Protein AF-A0A6T1BBJ5-F1 (afdb_monomer)

pLDDT: mean 77.27, std 15.84, range [35.53, 93.25]

Secondary structure (DSSP, 8-state):
-HHHHHHHHHHHHHHHHHHHHHHHHHHIIIIIHHHHHTT--TT--STTTS-S-GGGSTTHHHHHHHHHHHHHHIIIIIHHHHHH-SSS--GGGG-S--HHHHHHHHHHHHHHHHHHHHHHHHHHHHTT-TTTT-TT--HHHHHHHHHTTPPTTHHHHHHHSTTSTTHHHHHTTSTT-HHHHHHHHHHHHHHHHHHHHHHHHHHHHHHHHHHHHHHHHHHHHHHHHHHHHHHHT--HHHHHHHHHHHHHHHHHHHHHHHHHHHHHHHHHHHHHHHHHHHHHHHHHHHHHHHHHHHHHHHHHHHHH--S---THHHHHHHHHHT--

InterPro domains:
  IPR013218 Kinetochore-associated protein Dsn1/Mis13 [PF08202] (174-283)

Mean predicted aligned error: 14.79 Å

Nearest PDB structures (foldseek):
  5xg2-assembly1_A  TM=4.141E-01  e=2.404E+00  Pyrococcus yayanosii CH1
  5sxc-assembly1_B  TM=3.158E-01  e=5.518E+00  Homo sapiens
  7rit-assembly1_B  TM=2.631E-01  e=6.122E+00  Acinetobacter baumannii

Structure (mmCIF, N/CA/C/O backbone):
data_AF-A0A6T1BBJ5-F1
#
_entry.id   AF-A0A6T1BBJ5-F1
#
loop_
_atom_site.group_PDB
_atom_site.id
_atom_site.type_symbol
_atom_site.label_atom_id
_atom_site.label_alt_id
_atom_site.label_comp_id
_atom_site.label_asym_id
_atom_site.label_entity_id
_atom_site.label_seq_id
_atom_site.pdbx_PDB_ins_code
_atom_site.Cartn_x
_atom_site.Cartn_y
_atom_site.Cartn_z
_atom_site.occupancy
_atom_site.B_iso_or_equiv
_atom_site.auth_seq_id
_atom_site.auth_comp_id
_atom_site.auth_asym_id
_atom_site.auth_atom_id
_atom_site.pdbx_PDB_model_num
ATOM 1 N N . GLU A 1 1 ? -16.715 -14.944 15.643 1.00 41.38 1 GLU A N 1
ATOM 2 C CA . GLU A 1 1 ? -17.285 -13.646 15.218 1.00 41.38 1 GLU A CA 1
ATOM 3 C C . GLU A 1 1 ? -16.301 -12.476 15.330 1.00 41.38 1 GLU A C 1
ATOM 5 O O . GLU A 1 1 ? -15.645 -12.207 14.334 1.00 41.38 1 GLU A O 1
ATOM 10 N N . ALA A 1 2 ? -16.084 -11.815 16.480 1.00 37.94 2 ALA A N 1
ATOM 11 C CA . ALA A 1 2 ? -15.154 -10.663 16.536 1.00 37.94 2 ALA A CA 1
ATOM 12 C C . ALA A 1 2 ? -13.672 -11.022 16.254 1.00 37.94 2 ALA A C 1
ATOM 14 O O . ALA A 1 2 ? -12.960 -10.235 15.637 1.00 37.94 2 ALA A O 1
ATOM 15 N N . SER A 1 3 ? -13.220 -12.232 16.621 1.00 46.75 3 SER A N 1
ATOM 16 C CA . SER A 1 3 ? -11.868 -12.715 16.281 1.00 46.75 3 SER A CA 1
ATOM 17 C C . SER A 1 3 ? -11.714 -13.171 14.825 1.00 46.75 3 SER A C 1
ATOM 19 O O . SER A 1 3 ? -10.591 -13.386 14.385 1.00 46.75 3 SER A O 1
ATOM 21 N N . GLU A 1 4 ? -12.812 -13.379 14.092 1.00 50.44 4 GLU A N 1
ATOM 22 C CA . GLU A 1 4 ? -12.770 -13.741 12.667 1.00 50.44 4 GLU A CA 1
ATOM 23 C C . GLU A 1 4 ? -12.718 -12.491 11.803 1.00 50.44 4 GLU A C 1
ATOM 25 O O . GLU A 1 4 ? -11.888 -12.430 10.910 1.00 50.44 4 GLU A O 1
ATOM 30 N N . ALA A 1 5 ? -13.529 -11.472 12.105 1.00 44.75 5 ALA A N 1
ATOM 31 C CA . ALA A 1 5 ? -13.577 -10.244 11.313 1.00 44.75 5 ALA A CA 1
ATOM 32 C C . ALA A 1 5 ? -12.219 -9.521 11.260 1.00 44.75 5 ALA A C 1
ATOM 34 O O . ALA A 1 5 ? -11.785 -9.109 10.187 1.00 44.75 5 ALA A O 1
ATOM 35 N N . ASP A 1 6 ? -11.515 -9.421 12.389 1.00 52.38 6 ASP A N 1
ATOM 36 C CA . ASP A 1 6 ? -10.203 -8.766 12.442 1.00 52.38 6 ASP A CA 1
ATOM 37 C C . ASP A 1 6 ? -9.088 -9.625 11.823 1.00 52.38 6 ASP A C 1
ATOM 39 O O . ASP A 1 6 ? -8.291 -9.137 11.020 1.00 52.38 6 ASP A O 1
ATOM 43 N N . LYS A 1 7 ? -9.102 -10.939 12.092 1.00 51.75 7 LYS A N 1
ATOM 44 C CA . LYS A 1 7 ? -8.234 -11.904 11.406 1.00 51.75 7 LYS A CA 1
ATOM 45 C C . LYS A 1 7 ? -8.429 -11.831 9.889 1.00 51.75 7 LYS A C 1
ATOM 47 O O . LYS A 1 7 ? -7.446 -11.837 9.164 1.00 51.75 7 LYS A O 1
ATOM 52 N N . SER A 1 8 ? -9.660 -11.660 9.413 1.00 55.19 8 SER A N 1
ATOM 53 C CA . SER A 1 8 ? -9.964 -11.491 7.992 1.00 55.19 8 SER A CA 1
ATOM 54 C C . SER A 1 8 ? -9.485 -10.154 7.422 1.00 55.19 8 SER A C 1
ATOM 56 O O . SER A 1 8 ? -8.974 -10.148 6.309 1.00 55.19 8 SER A O 1
ATOM 58 N N . VAL A 1 9 ? -9.590 -9.030 8.147 1.00 60.31 9 VAL A N 1
ATOM 59 C CA . VAL A 1 9 ? -9.041 -7.728 7.693 1.00 60.31 9 VAL A CA 1
ATOM 60 C C . VAL A 1 9 ? -7.518 -7.797 7.560 1.00 60.31 9 VAL A C 1
ATOM 62 O O . VAL A 1 9 ? -6.928 -7.243 6.636 1.00 60.31 9 VAL A O 1
ATOM 65 N N . GLN A 1 10 ? -6.876 -8.525 8.458 1.00 61.53 10 GLN A N 1
ATOM 66 C CA . GLN A 1 10 ? -5.436 -8.725 8.482 1.00 61.53 10 GLN A CA 1
ATOM 67 C C . GLN A 1 10 ? -4.928 -9.704 7.440 1.00 61.53 10 GLN A C 1
ATOM 69 O O . GLN A 1 10 ? -4.000 -9.383 6.704 1.00 61.53 10 GLN A O 1
ATOM 74 N N . GLU A 1 11 ? -5.557 -10.873 7.342 1.00 58.44 11 GLU A N 1
ATOM 75 C CA . GLU A 1 11 ? -5.330 -11.821 6.256 1.00 58.44 11 GLU A CA 1
ATOM 76 C C . GLU A 1 11 ? -5.552 -11.137 4.913 1.00 58.44 11 GLU A C 1
ATOM 78 O O . GLU A 1 11 ? -4.804 -11.399 3.981 1.00 58.44 11 GLU A O 1
ATOM 83 N N . LEU A 1 12 ? -6.502 -10.203 4.824 1.00 65.19 12 LEU A N 1
ATOM 84 C CA . LEU A 1 12 ? -6.705 -9.387 3.639 1.00 65.19 12 LEU A CA 1
ATOM 85 C C . LEU A 1 12 ? -5.529 -8.431 3.391 1.00 65.19 12 LEU A C 1
ATOM 87 O O . LEU A 1 12 ? -4.966 -8.477 2.305 1.00 65.19 12 LEU A O 1
ATOM 91 N N . ILE A 1 13 ? -5.106 -7.607 4.359 1.00 68.69 13 ILE A N 1
ATOM 92 C CA . ILE A 1 13 ? -3.951 -6.699 4.180 1.00 68.69 13 ILE A CA 1
ATOM 93 C C . ILE A 1 13 ? -2.682 -7.488 3.822 1.00 68.69 13 ILE A C 1
ATOM 95 O O . ILE A 1 13 ? -1.953 -7.105 2.906 1.00 68.69 13 ILE A O 1
ATOM 99 N N . LEU A 1 14 ? -2.437 -8.616 4.494 1.00 65.00 14 LEU A N 1
ATOM 100 C CA . LEU A 1 14 ? -1.309 -9.507 4.225 1.00 65.00 14 LEU A CA 1
ATOM 101 C C . LEU A 1 14 ? -1.421 -10.167 2.855 1.00 65.00 14 LEU A C 1
ATOM 103 O O . LEU A 1 14 ? -0.443 -10.181 2.114 1.00 65.00 14 LEU A O 1
ATOM 107 N N . ALA A 1 15 ? -2.593 -10.680 2.484 1.00 64.50 15 ALA A N 1
ATOM 108 C CA . ALA A 1 15 ? -2.811 -11.279 1.174 1.00 64.50 15 ALA A CA 1
ATOM 109 C C . ALA A 1 15 ? -2.622 -10.246 0.064 1.00 64.50 15 ALA A C 1
ATOM 111 O O . ALA A 1 15 ? -2.022 -10.566 -0.960 1.00 64.50 15 ALA A O 1
ATOM 112 N N . VAL A 1 16 ? -3.072 -9.005 0.267 1.00 73.25 16 VAL A N 1
ATOM 113 C CA . VAL A 1 16 ? -2.887 -7.927 -0.707 1.00 73.25 16 VAL A CA 1
ATOM 114 C C . VAL A 1 16 ? -1.426 -7.499 -0.772 1.00 73.25 16 VAL A C 1
ATOM 116 O O . VAL A 1 16 ? -0.915 -7.360 -1.875 1.00 73.25 16 VAL A O 1
ATOM 119 N N . SER A 1 17 ? -0.722 -7.375 0.355 1.00 71.38 17 SER A N 1
ATOM 120 C CA . SER A 1 17 ? 0.721 -7.085 0.384 1.00 71.38 17 SER A CA 1
ATOM 121 C C . SER A 1 17 ? 1.561 -8.204 -0.256 1.00 71.38 17 SER A C 1
ATOM 123 O O . SER A 1 17 ? 2.463 -7.966 -1.065 1.00 71.38 17 SER A O 1
ATOM 125 N N . ALA A 1 18 ? 1.224 -9.465 0.022 1.00 65.62 18 ALA A N 1
ATOM 126 C CA . ALA A 1 18 ? 1.844 -10.623 -0.613 1.00 65.62 18 ALA A CA 1
ATOM 127 C C . ALA A 1 18 ? 1.547 -10.649 -2.117 1.00 65.62 18 ALA A C 1
ATOM 129 O O . ALA A 1 18 ? 2.420 -10.972 -2.923 1.00 65.62 18 ALA A O 1
ATOM 130 N N . LEU A 1 19 ? 0.331 -10.281 -2.516 1.00 73.75 19 LEU A N 1
ATOM 131 C CA . LEU A 1 19 ? -0.056 -10.180 -3.914 1.00 73.75 19 LEU A CA 1
ATOM 132 C C . LEU A 1 19 ? 0.675 -9.039 -4.627 1.00 73.75 19 LEU A C 1
ATOM 134 O O . LEU A 1 19 ? 1.226 -9.283 -5.697 1.00 73.75 19 LEU A O 1
ATOM 138 N N . THR A 1 20 ? 0.742 -7.831 -4.058 1.00 76.12 20 THR A N 1
ATOM 139 C CA . THR A 1 20 ? 1.493 -6.706 -4.644 1.00 76.12 20 THR A CA 1
ATOM 140 C C . THR A 1 20 ? 2.973 -7.057 -4.767 1.00 76.12 20 THR A C 1
ATOM 142 O O . THR A 1 20 ? 3.580 -6.785 -5.800 1.00 76.12 20 THR A O 1
ATOM 145 N N . THR A 1 21 ? 3.533 -7.766 -3.787 1.00 73.44 21 THR A N 1
ATOM 146 C CA . THR A 1 21 ? 4.903 -8.290 -3.850 1.00 73.44 21 THR A CA 1
ATOM 147 C C . THR A 1 21 ? 5.070 -9.313 -4.972 1.00 73.44 21 THR A C 1
ATOM 149 O O . THR A 1 21 ? 5.983 -9.189 -5.786 1.00 73.44 21 THR A O 1
ATOM 152 N N . LYS A 1 22 ? 4.175 -10.302 -5.088 1.00 75.31 22 LYS A N 1
ATOM 153 C CA . LYS A 1 22 ? 4.211 -11.293 -6.180 1.00 75.31 22 LYS A CA 1
ATOM 154 C C . LYS A 1 22 ? 4.074 -10.636 -7.551 1.00 75.31 22 LYS A C 1
ATOM 156 O O . LYS A 1 22 ? 4.787 -11.004 -8.480 1.00 75.31 22 LYS A O 1
ATOM 161 N N . MET A 1 23 ? 3.193 -9.646 -7.679 1.00 80.44 23 MET A N 1
ATOM 162 C CA . MET A 1 23 ? 3.041 -8.848 -8.896 1.00 80.44 23 MET A CA 1
ATOM 163 C C . MET A 1 23 ? 4.335 -8.092 -9.223 1.00 80.44 23 MET A C 1
ATOM 165 O O . MET A 1 23 ? 4.746 -8.059 -10.381 1.00 80.44 23 MET A O 1
ATOM 169 N N . TRP A 1 24 ? 5.015 -7.541 -8.212 1.00 82.69 24 TRP A N 1
ATOM 170 C CA . TRP A 1 24 ? 6.284 -6.843 -8.406 1.00 82.69 24 TRP A CA 1
ATOM 171 C C . TRP A 1 24 ? 7.365 -7.810 -8.870 1.00 82.69 24 TRP A C 1
ATOM 173 O O . TRP A 1 24 ? 8.022 -7.543 -9.866 1.00 82.69 24 TRP A O 1
ATOM 183 N N . LEU A 1 25 ? 7.508 -8.953 -8.197 1.00 78.38 25 LEU A N 1
ATOM 184 C CA . LEU A 1 25 ? 8.477 -9.988 -8.555 1.00 78.38 25 LEU A CA 1
ATOM 185 C C . LEU A 1 25 ? 8.233 -10.532 -9.963 1.00 78.38 25 LEU A C 1
ATOM 187 O O . LEU A 1 25 ? 9.181 -10.715 -10.720 1.00 78.38 25 LEU A O 1
ATOM 191 N N . TYR A 1 26 ? 6.971 -10.734 -10.349 1.00 83.12 26 TYR A N 1
ATOM 192 C CA . TYR A 1 26 ? 6.634 -11.130 -11.712 1.00 83.12 26 TYR A CA 1
ATOM 193 C C . TYR A 1 26 ? 7.070 -10.071 -12.728 1.00 83.12 26 TYR A C 1
ATOM 195 O O . TYR A 1 26 ? 7.696 -10.403 -13.731 1.00 83.12 26 TYR A O 1
ATOM 203 N N . PHE A 1 27 ? 6.772 -8.794 -12.476 1.00 87.31 27 PHE A N 1
ATOM 204 C CA . PHE A 1 27 ? 7.200 -7.704 -13.352 1.00 87.31 27 PHE A CA 1
ATOM 205 C C . PHE A 1 27 ? 8.730 -7.570 -13.410 1.00 87.31 27 PHE A C 1
ATOM 207 O O . PHE A 1 27 ? 9.308 -7.399 -14.485 1.00 87.31 27 PHE A O 1
ATOM 214 N N . GLU A 1 28 ? 9.391 -7.707 -12.267 1.00 85.56 28 GLU A N 1
ATOM 215 C CA . GLU A 1 28 ? 10.840 -7.699 -12.129 1.00 85.56 28 GLU A CA 1
ATOM 216 C C . GLU A 1 28 ? 11.481 -8.815 -12.967 1.00 85.56 28 GLU A C 1
ATOM 218 O O . GLU A 1 28 ? 12.361 -8.539 -13.782 1.00 85.56 28 GLU A O 1
ATOM 223 N N . ASP A 1 29 ? 11.020 -10.061 -12.838 1.00 83.69 29 ASP A N 1
ATOM 224 C CA . ASP A 1 29 ? 11.582 -11.198 -13.574 1.00 83.69 29 ASP A CA 1
ATOM 225 C C . ASP A 1 29 ? 11.209 -11.196 -15.064 1.00 83.69 29 ASP A C 1
ATOM 227 O O . ASP A 1 29 ? 12.049 -11.538 -15.902 1.00 83.69 29 ASP A O 1
ATOM 231 N N . ALA A 1 30 ? 9.977 -10.813 -15.411 1.00 87.50 30 ALA A N 1
ATOM 232 C CA . ALA A 1 30 ? 9.481 -10.868 -16.785 1.00 87.50 30 ALA A CA 1
ATOM 233 C C . ALA A 1 30 ? 9.904 -9.662 -17.637 1.00 87.50 30 ALA A C 1
ATOM 235 O O . ALA A 1 30 ? 10.059 -9.809 -18.849 1.00 87.50 30 ALA A O 1
ATOM 236 N N . ALA A 1 31 ? 10.084 -8.480 -17.037 1.00 89.12 31 ALA A N 1
ATOM 237 C CA . ALA A 1 31 ? 10.368 -7.243 -17.766 1.00 89.12 31 ALA A CA 1
ATOM 238 C C . ALA A 1 31 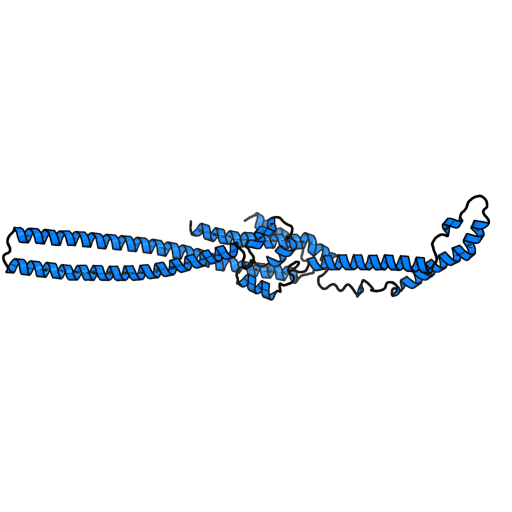? 11.697 -6.596 -17.352 1.00 89.12 31 ALA A C 1
ATOM 240 O O . ALA A 1 31 ? 12.581 -6.424 -18.194 1.00 89.12 31 ALA A O 1
ATOM 241 N N . LEU A 1 32 ? 11.875 -6.260 -16.070 1.00 89.31 32 LEU A N 1
ATOM 242 C CA . LEU A 1 32 ? 13.001 -5.418 -15.641 1.00 89.31 32 LEU A CA 1
ATOM 243 C C . LEU A 1 32 ? 14.350 -6.141 -15.713 1.00 89.31 32 LEU A C 1
ATOM 245 O O . LEU A 1 32 ? 15.345 -5.577 -16.167 1.00 89.31 32 LEU A O 1
ATOM 249 N N . LYS A 1 33 ? 14.407 -7.408 -15.313 1.00 87.88 33 LYS A N 1
ATOM 250 C CA . LYS A 1 33 ? 15.630 -8.213 -15.329 1.00 87.88 33 LYS A CA 1
ATOM 251 C C . LYS A 1 33 ? 16.144 -8.478 -16.748 1.00 87.88 33 LYS A C 1
ATOM 253 O O . LYS A 1 33 ? 17.347 -8.309 -16.955 1.00 87.88 33 LYS A O 1
ATOM 258 N N . PRO A 1 34 ? 15.305 -8.827 -17.745 1.00 91.44 34 PRO A N 1
ATOM 259 C CA . PRO A 1 34 ? 15.711 -8.807 -19.148 1.00 91.44 34 PRO A CA 1
ATOM 260 C C . PRO A 1 34 ? 16.275 -7.453 -19.593 1.00 91.44 34 PRO A C 1
ATOM 262 O O . PRO A 1 34 ? 17.352 -7.426 -20.183 1.00 91.44 34 PRO A O 1
ATOM 265 N N . MET A 1 35 ? 15.617 -6.336 -19.257 1.00 89.44 35 MET A N 1
ATOM 266 C CA . MET A 1 35 ? 16.113 -4.994 -19.601 1.00 89.44 35 MET A CA 1
ATOM 267 C C . MET A 1 35 ? 17.513 -4.742 -19.024 1.00 89.44 35 MET A C 1
ATOM 269 O O . MET A 1 35 ? 18.423 -4.373 -19.766 1.00 89.44 35 MET A O 1
ATOM 273 N N . ARG A 1 36 ? 17.730 -5.049 -17.737 1.00 90.31 36 ARG A N 1
ATOM 274 C CA . ARG A 1 36 ? 19.045 -4.895 -17.092 1.00 90.31 36 ARG A CA 1
ATOM 275 C C . ARG A 1 36 ? 20.115 -5.801 -17.695 1.00 90.31 36 ARG A C 1
ATOM 277 O O . ARG A 1 36 ? 21.250 -5.367 -17.851 1.00 90.31 36 ARG A O 1
ATOM 284 N N . ARG A 1 37 ? 19.773 -7.037 -18.085 1.00 89.44 37 ARG A N 1
ATOM 285 C CA . ARG A 1 37 ? 20.705 -7.939 -18.795 1.00 89.44 37 ARG A CA 1
ATOM 286 C C . ARG A 1 37 ? 21.166 -7.377 -20.138 1.00 89.44 37 ARG A C 1
ATOM 288 O O . ARG A 1 37 ? 22.263 -7.704 -20.574 1.00 89.44 37 ARG A O 1
ATOM 295 N N . HIS A 1 38 ? 20.352 -6.535 -20.766 1.00 86.00 38 HIS A N 1
ATOM 296 C CA . HIS A 1 38 ? 20.700 -5.809 -21.986 1.00 86.00 38 HIS A CA 1
ATOM 297 C C . HIS A 1 38 ? 21.315 -4.425 -21.718 1.00 86.00 38 HIS A C 1
ATOM 299 O O . HIS A 1 38 ? 21.442 -3.629 -22.643 1.00 86.00 38 HIS A O 1
ATOM 305 N N . GLY A 1 39 ? 21.705 -4.125 -20.474 1.00 86.69 39 GLY A N 1
ATOM 306 C CA . GLY A 1 39 ? 22.341 -2.859 -20.105 1.00 86.69 39 GLY A CA 1
ATOM 307 C C . GLY A 1 39 ? 21.380 -1.676 -19.987 1.00 86.69 39 GLY A C 1
ATOM 308 O O . GLY A 1 39 ? 21.828 -0.555 -19.779 1.00 86.69 39 GLY A O 1
ATOM 309 N N . ILE A 1 40 ? 20.065 -1.899 -20.091 1.00 89.38 40 ILE A N 1
ATOM 310 C CA . ILE A 1 40 ? 19.062 -0.851 -19.890 1.00 89.38 40 ILE A CA 1
ATOM 311 C C . ILE A 1 40 ? 18.826 -0.711 -18.387 1.00 89.38 40 ILE A C 1
ATOM 313 O O . ILE A 1 40 ? 18.161 -1.542 -17.763 1.00 89.38 40 ILE A O 1
ATOM 317 N N . THR A 1 41 ? 19.393 0.343 -17.809 1.00 88.12 41 THR A N 1
ATOM 318 C CA . THR A 1 41 ? 19.219 0.733 -16.407 1.00 88.12 41 THR A CA 1
ATOM 319 C C . THR A 1 41 ? 18.657 2.150 -16.310 1.00 88.12 41 THR A C 1
ATOM 321 O O . THR A 1 41 ? 18.663 2.901 -17.286 1.00 88.12 41 THR A O 1
ATOM 324 N N . LEU A 1 42 ? 18.138 2.538 -15.140 1.00 84.19 42 LEU A N 1
ATOM 325 C CA . LEU A 1 42 ? 17.541 3.865 -14.940 1.00 84.19 42 LEU A CA 1
ATOM 326 C C . LEU A 1 42 ? 18.568 4.994 -15.164 1.00 84.19 42 LEU A C 1
ATOM 328 O O . LEU A 1 42 ? 18.247 6.037 -15.736 1.00 84.19 42 LEU A O 1
ATOM 332 N N . ASP A 1 43 ? 19.812 4.741 -14.776 1.00 85.75 43 ASP A N 1
ATOM 333 C CA . ASP A 1 43 ? 20.971 5.627 -14.854 1.00 85.75 43 ASP A CA 1
ATOM 334 C C . ASP A 1 43 ? 21.721 5.576 -16.196 1.00 85.75 43 ASP A C 1
ATOM 336 O O . ASP A 1 43 ? 22.629 6.375 -16.399 1.00 85.75 43 ASP A O 1
ATOM 340 N N . LEU A 1 44 ? 21.330 4.700 -17.135 1.00 86.62 44 LEU A N 1
ATOM 341 C CA . LEU A 1 44 ? 21.980 4.586 -18.445 1.00 86.62 44 LEU A CA 1
ATOM 342 C C . LEU A 1 44 ? 21.991 5.932 -19.187 1.00 86.62 44 LEU A C 1
ATOM 344 O O . LEU A 1 44 ? 20.942 6.402 -19.638 1.00 86.62 44 LEU A O 1
ATOM 348 N N . ASP A 1 45 ? 23.165 6.526 -19.375 1.00 87.19 45 ASP A N 1
ATOM 349 C CA . ASP A 1 45 ? 23.329 7.668 -20.272 1.00 87.19 45 ASP A CA 1
ATOM 350 C C . ASP A 1 45 ? 23.368 7.182 -21.728 1.00 87.19 45 ASP A C 1
ATOM 352 O O . ASP A 1 45 ? 24.146 6.296 -22.078 1.00 87.19 45 ASP A O 1
ATOM 356 N N . LEU A 1 46 ? 22.501 7.743 -22.574 1.00 87.31 46 LEU A N 1
ATOM 357 C CA . LEU A 1 46 ? 22.401 7.392 -23.993 1.00 87.31 46 LEU A CA 1
ATOM 358 C C . LEU A 1 46 ? 23.308 8.250 -24.874 1.00 87.31 46 LEU A C 1
ATOM 360 O O . LEU A 1 46 ? 23.593 7.853 -26.002 1.00 87.31 46 LEU A O 1
ATOM 364 N N . ASN A 1 47 ? 23.772 9.397 -24.379 1.00 84.69 47 ASN A N 1
ATOM 365 C CA . ASN A 1 47 ? 24.586 10.322 -25.164 1.00 84.69 47 ASN A CA 1
ATOM 366 C C . ASN A 1 47 ? 25.918 9.709 -25.644 1.00 84.69 47 ASN A C 1
ATOM 368 O O . ASN A 1 47 ? 26.288 9.962 -26.786 1.00 84.69 47 ASN A O 1
ATOM 372 N N . PRO A 1 48 ? 26.612 8.846 -24.870 1.00 84.50 48 PRO A N 1
ATOM 373 C CA . PRO A 1 48 ? 27.824 8.179 -25.350 1.00 84.50 48 PRO A CA 1
ATOM 374 C C . PRO A 1 48 ? 27.590 7.172 -26.486 1.00 84.50 48 PRO A C 1
ATOM 376 O O . PRO A 1 48 ? 28.538 6.807 -27.174 1.00 84.50 48 PRO A O 1
ATOM 379 N N . TYR A 1 49 ? 26.355 6.687 -26.662 1.00 83.00 49 TYR A N 1
ATOM 380 C CA . TYR A 1 49 ? 26.016 5.636 -27.631 1.00 83.00 49 TYR A CA 1
ATOM 381 C C . TYR A 1 49 ? 25.319 6.172 -28.883 1.00 83.00 49 TYR A C 1
ATOM 383 O O . TYR A 1 49 ? 25.373 5.538 -29.936 1.00 83.00 49 TYR A O 1
ATOM 391 N N . PHE A 1 50 ? 24.653 7.320 -28.770 1.00 85.56 50 PHE A N 1
ATOM 392 C CA . PHE A 1 50 ? 23.873 7.929 -29.840 1.00 85.56 50 PHE A CA 1
ATOM 393 C C . PHE A 1 50 ? 24.310 9.382 -30.020 1.00 85.56 50 PHE A C 1
ATOM 395 O O . PHE A 1 50 ? 23.929 10.247 -29.231 1.00 85.56 50 PHE A O 1
ATOM 402 N N . PHE A 1 51 ? 25.103 9.628 -31.063 1.00 79.25 51 PHE A N 1
ATOM 403 C CA . PHE A 1 51 ? 25.524 10.968 -31.465 1.00 79.25 51 PHE A CA 1
ATOM 404 C C . PHE A 1 51 ? 24.329 11.763 -31.993 1.00 79.25 51 PHE A C 1
ATOM 406 O O . PHE A 1 51 ? 23.489 11.218 -32.708 1.00 79.25 51 PHE A O 1
ATOM 413 N N . ASP A 1 52 ? 24.280 13.054 -31.669 1.00 76.00 52 ASP A N 1
ATOM 414 C CA . ASP A 1 52 ? 23.216 13.945 -32.143 1.00 76.00 52 ASP A CA 1
ATOM 415 C C . ASP A 1 52 ? 23.349 14.270 -33.645 1.00 76.00 52 ASP A C 1
ATOM 417 O O . ASP A 1 52 ? 22.370 14.654 -34.279 1.00 76.00 52 ASP A O 1
ATOM 421 N N . ASP A 1 53 ? 24.544 14.090 -34.220 1.00 80.69 53 ASP A N 1
ATOM 422 C CA . ASP A 1 53 ? 24.795 14.199 -35.658 1.00 80.69 53 ASP A CA 1
ATOM 423 C C . ASP A 1 53 ? 25.679 13.041 -36.138 1.00 80.69 53 ASP A C 1
ATOM 425 O O . ASP A 1 53 ? 26.854 12.936 -35.774 1.00 80.69 53 ASP A O 1
ATOM 429 N N . VAL A 1 54 ? 25.124 12.179 -36.996 1.00 82.38 54 VAL A N 1
ATOM 430 C CA . VAL A 1 54 ? 25.851 11.033 -37.565 1.00 82.38 54 VAL A CA 1
ATOM 431 C C . VAL A 1 54 ? 27.065 11.429 -38.397 1.00 82.38 54 VAL A C 1
ATOM 433 O O . VAL A 1 54 ? 27.964 10.610 -38.572 1.00 82.38 54 VAL A O 1
ATOM 436 N N . LYS A 1 55 ? 27.135 12.673 -38.886 1.00 82.75 55 LYS A N 1
ATOM 437 C CA . LYS A 1 55 ? 28.301 13.173 -39.630 1.00 82.75 55 LYS A CA 1
ATOM 438 C C . LYS A 1 55 ? 29.558 13.259 -38.769 1.00 82.75 55 LYS A C 1
ATOM 440 O O . LYS A 1 55 ? 30.659 13.347 -39.301 1.00 82.75 55 LYS A O 1
ATOM 445 N N . GLN A 1 56 ? 29.404 13.229 -37.447 1.00 81.38 56 GLN A N 1
ATOM 446 C CA . GLN A 1 56 ? 30.520 13.235 -36.504 1.00 81.38 56 GLN A CA 1
ATOM 447 C C . GLN A 1 56 ? 31.164 11.850 -36.338 1.00 81.38 56 GLN A C 1
ATOM 449 O O . GLN A 1 56 ? 32.235 11.749 -35.740 1.00 81.38 56 GLN A O 1
ATOM 454 N N . LEU A 1 57 ? 30.547 10.787 -36.871 1.00 81.44 57 LEU A N 1
ATOM 455 C CA . LEU A 1 57 ? 31.143 9.454 -36.892 1.00 81.44 57 LEU A CA 1
ATOM 456 C C . LEU A 1 57 ? 32.339 9.406 -37.848 1.00 81.44 57 LEU A C 1
ATOM 458 O O . LEU A 1 57 ? 32.283 9.929 -38.961 1.00 81.44 57 LEU A O 1
ATOM 462 N N . GLY A 1 58 ? 33.406 8.703 -37.461 1.00 80.75 58 GLY A N 1
ATOM 463 C CA . GLY A 1 58 ? 34.577 8.516 -38.328 1.00 80.75 58 GLY A CA 1
ATOM 464 C C . GLY A 1 58 ? 34.236 7.793 -39.640 1.00 80.75 58 GLY A C 1
ATOM 465 O O . GLY A 1 58 ? 34.872 8.012 -40.671 1.00 80.75 58 GLY A O 1
ATOM 466 N N . GLU A 1 59 ? 33.190 6.971 -39.619 1.00 83.94 59 GLU A N 1
ATOM 467 C CA . GLU A 1 59 ? 32.665 6.203 -40.744 1.00 83.94 59 GLU A CA 1
ATOM 468 C C . GLU A 1 59 ? 31.889 7.064 -41.751 1.00 83.94 59 GLU A C 1
ATOM 470 O O . GLU A 1 59 ? 31.793 6.684 -42.922 1.00 83.94 59 GLU A O 1
ATOM 475 N N . ALA A 1 60 ? 31.391 8.237 -41.343 1.00 86.69 60 ALA A N 1
ATOM 476 C CA . ALA A 1 60 ? 30.654 9.154 -42.214 1.00 86.69 60 ALA A CA 1
ATOM 477 C C . ALA A 1 60 ? 31.492 9.550 -43.442 1.00 86.69 60 ALA A C 1
ATOM 479 O O . ALA A 1 60 ? 31.020 9.507 -44.577 1.00 86.69 60 ALA A O 1
ATOM 480 N N . GLY A 1 61 ? 32.791 9.798 -43.247 1.00 88.19 61 GLY A N 1
ATOM 481 C CA . GLY A 1 61 ? 33.706 10.108 -44.346 1.00 88.19 61 GLY A CA 1
ATOM 482 C C . GLY A 1 61 ? 33.921 8.949 -45.330 1.00 88.19 61 GLY A C 1
ATOM 483 O O . GLY A 1 61 ? 34.196 9.188 -46.505 1.00 88.19 61 GLY A O 1
ATOM 484 N N . MET A 1 62 ? 33.802 7.690 -44.889 1.00 88.44 62 MET A N 1
ATOM 485 C CA . MET A 1 62 ? 33.868 6.532 -45.794 1.00 88.44 62 MET A CA 1
ATOM 486 C C . MET A 1 62 ? 32.586 6.392 -46.613 1.00 88.44 62 MET A C 1
ATOM 488 O O . MET A 1 62 ? 32.663 6.130 -47.814 1.00 88.44 62 MET A O 1
ATOM 492 N N . LEU A 1 63 ? 31.429 6.617 -45.987 1.00 88.75 63 LEU A N 1
ATOM 493 C CA . LEU A 1 63 ? 30.142 6.658 -46.674 1.00 88.75 63 LEU A CA 1
ATOM 494 C C . LEU A 1 63 ? 30.130 7.745 -47.755 1.00 88.75 63 LEU A C 1
ATOM 496 O O . LEU A 1 63 ? 29.777 7.466 -48.897 1.00 88.75 63 LEU A O 1
ATOM 500 N N . GLU A 1 64 ? 30.571 8.961 -47.427 1.00 90.50 64 GLU A N 1
ATOM 501 C CA . GLU A 1 64 ? 30.604 10.064 -48.392 1.00 90.50 64 GLU A CA 1
ATOM 502 C C . GLU A 1 64 ? 31.481 9.747 -49.600 1.00 90.50 64 GLU A C 1
ATOM 504 O O . GLU A 1 64 ? 31.047 9.945 -50.733 1.00 90.50 64 GLU A O 1
ATOM 509 N N . LYS A 1 65 ? 32.675 9.188 -49.363 1.00 91.81 65 LYS A N 1
ATOM 510 C CA . LYS A 1 65 ? 33.579 8.752 -50.434 1.00 91.81 65 LYS A CA 1
ATOM 511 C C . LYS A 1 65 ? 32.970 7.655 -51.301 1.00 91.81 65 LYS A C 1
ATOM 513 O O . LYS A 1 65 ? 33.199 7.652 -52.505 1.00 91.81 65 LYS A O 1
ATOM 518 N N . ALA A 1 66 ? 32.224 6.722 -50.711 1.00 90.94 66 ALA A N 1
ATOM 519 C CA . ALA A 1 66 ? 31.560 5.663 -51.463 1.00 90.94 66 ALA A CA 1
ATOM 520 C C . ALA A 1 66 ? 30.447 6.222 -52.364 1.00 90.94 66 ALA A C 1
ATOM 522 O O . ALA A 1 66 ? 30.363 5.835 -53.529 1.00 90.94 66 ALA A O 1
ATOM 523 N N . VAL A 1 67 ? 29.640 7.162 -51.857 1.00 91.81 67 VAL A N 1
ATOM 524 C CA . VAL A 1 67 ? 28.591 7.830 -52.646 1.00 91.81 67 VAL A CA 1
ATOM 525 C C . VAL A 1 67 ? 29.202 8.675 -53.768 1.00 91.81 67 VAL A C 1
ATOM 527 O O . VAL A 1 67 ? 28.761 8.572 -54.910 1.00 91.81 67 VAL A O 1
ATOM 530 N N . ASP A 1 68 ? 30.265 9.432 -53.484 1.00 92.25 68 ASP A N 1
ATOM 531 C CA . ASP A 1 68 ? 30.987 10.195 -54.514 1.00 92.25 68 ASP A CA 1
ATOM 532 C C . ASP A 1 68 ? 31.632 9.287 -55.564 1.00 92.25 68 ASP A C 1
ATOM 534 O O . ASP A 1 68 ? 31.613 9.597 -56.752 1.00 92.25 68 ASP A O 1
ATOM 538 N N . GLY A 1 69 ? 32.192 8.150 -55.144 1.00 92.44 69 GLY A N 1
ATOM 539 C CA . GLY A 1 69 ? 32.772 7.163 -56.051 1.00 92.44 69 GLY A CA 1
ATOM 540 C C . GLY A 1 69 ? 31.732 6.550 -56.989 1.00 92.44 69 GLY A C 1
ATOM 541 O O . GLY A 1 69 ? 32.009 6.382 -58.176 1.00 92.44 69 GLY A O 1
ATOM 542 N N . LEU A 1 70 ? 30.531 6.258 -56.481 1.00 90.81 70 LEU A N 1
ATOM 543 C CA . LEU A 1 70 ? 29.414 5.765 -57.287 1.00 90.81 70 LEU A CA 1
ATOM 544 C C . LEU A 1 70 ? 28.959 6.808 -58.317 1.00 90.81 70 LEU A C 1
ATOM 546 O O . LEU A 1 70 ? 28.819 6.475 -59.494 1.00 90.81 70 LEU A O 1
ATOM 550 N N . ASP A 1 71 ? 28.778 8.059 -57.894 1.00 91.31 71 ASP A N 1
ATOM 551 C CA . ASP A 1 71 ? 28.392 9.169 -58.774 1.00 91.31 71 ASP A CA 1
ATOM 552 C C . ASP A 1 71 ? 29.441 9.413 -59.872 1.00 91.31 71 ASP A C 1
ATOM 554 O O . ASP A 1 71 ? 29.116 9.495 -61.063 1.00 91.31 71 ASP A O 1
ATOM 558 N N . ALA A 1 72 ? 30.724 9.419 -59.493 1.00 92.25 72 ALA A N 1
ATOM 559 C CA . ALA A 1 72 ? 31.838 9.568 -60.419 1.00 92.25 72 ALA A CA 1
ATOM 560 C C . ALA A 1 72 ? 31.920 8.406 -61.420 1.00 92.25 72 ALA A C 1
ATOM 562 O O . ALA A 1 72 ? 32.101 8.650 -62.614 1.00 92.25 72 ALA A O 1
ATOM 563 N N . PHE A 1 73 ? 31.759 7.158 -60.970 1.00 92.88 73 PHE A N 1
ATOM 564 C CA . PHE A 1 73 ? 31.739 5.986 -61.850 1.00 92.88 73 PHE A CA 1
ATOM 565 C C . PHE A 1 73 ? 30.567 6.047 -62.836 1.00 92.88 73 PHE A C 1
ATOM 567 O O . PHE A 1 73 ? 30.745 5.850 -64.042 1.00 92.88 73 PHE A O 1
ATOM 574 N N . CYS A 1 74 ? 29.371 6.379 -62.346 1.00 91.88 74 CYS A N 1
ATOM 575 C CA . CYS A 1 74 ? 28.186 6.510 -63.182 1.00 91.88 74 CYS A CA 1
ATOM 576 C C . CYS A 1 74 ? 28.341 7.605 -64.242 1.00 91.88 74 CYS A C 1
ATOM 578 O O . CYS A 1 74 ? 28.029 7.376 -65.413 1.00 91.88 74 CYS A O 1
ATOM 580 N N . THR A 1 75 ? 28.880 8.761 -63.859 1.00 89.56 75 THR A N 1
ATOM 581 C CA . THR A 1 75 ? 29.049 9.916 -64.749 1.00 89.56 75 THR A CA 1
ATOM 582 C C . THR A 1 75 ? 30.170 9.716 -65.767 1.00 89.56 75 THR A C 1
ATOM 584 O O . THR A 1 75 ? 29.975 9.982 -66.957 1.00 89.56 75 THR A O 1
ATOM 587 N N . ASN A 1 76 ? 31.336 9.241 -65.321 1.00 92.56 76 ASN A N 1
ATOM 588 C CA . ASN A 1 76 ? 32.555 9.238 -66.133 1.00 92.56 76 ASN A CA 1
ATOM 589 C C . ASN A 1 76 ? 32.762 7.945 -66.930 1.00 92.56 76 ASN A C 1
ATOM 591 O O . ASN A 1 76 ? 33.384 7.990 -67.989 1.00 92.56 76 ASN A O 1
ATOM 595 N N . GLU A 1 77 ? 32.254 6.805 -66.453 1.00 92.88 77 GLU A N 1
ATOM 596 C CA . GLU A 1 77 ? 32.535 5.491 -67.049 1.00 92.88 77 GLU A CA 1
ATOM 597 C C . GLU A 1 77 ? 31.264 4.796 -67.553 1.00 92.88 77 GLU A C 1
ATOM 599 O O . GLU A 1 77 ? 31.153 4.472 -68.740 1.00 92.88 77 GLU A O 1
ATOM 604 N N . ALA A 1 78 ? 30.274 4.599 -66.676 1.00 91.56 78 ALA A N 1
ATOM 605 C CA . ALA A 1 78 ? 29.126 3.745 -66.968 1.00 91.56 78 ALA A CA 1
ATOM 606 C C . ALA A 1 78 ? 28.151 4.367 -67.977 1.00 91.56 78 ALA A C 1
ATOM 608 O O . ALA A 1 78 ? 27.815 3.722 -68.967 1.00 91.56 78 ALA A O 1
ATOM 609 N N . LEU A 1 79 ? 27.718 5.621 -67.788 1.00 92.25 79 LEU A N 1
ATOM 610 C CA . LEU A 1 79 ? 26.790 6.281 -68.717 1.00 92.25 79 LEU A CA 1
ATOM 611 C C . LEU A 1 79 ? 27.346 6.392 -70.151 1.00 92.25 79 LEU A C 1
ATOM 613 O O . LEU A 1 79 ? 26.592 6.103 -71.088 1.00 92.25 79 LEU A O 1
ATOM 617 N N . PRO A 1 80 ? 28.626 6.761 -70.376 1.00 91.69 80 PRO A N 1
ATOM 618 C CA . PRO A 1 80 ? 29.238 6.682 -71.702 1.00 91.69 80 PRO A CA 1
ATOM 619 C C . PRO A 1 80 ? 29.161 5.280 -72.321 1.00 91.69 80 PRO A C 1
ATOM 621 O O . PRO A 1 80 ? 28.767 5.147 -73.481 1.00 91.69 80 PRO A O 1
ATOM 624 N N . ALA A 1 81 ? 29.474 4.234 -71.549 1.00 90.81 81 ALA A N 1
ATOM 625 C CA . ALA A 1 81 ? 29.409 2.851 -72.016 1.00 90.81 81 ALA A CA 1
ATOM 626 C C . ALA A 1 81 ? 27.965 2.396 -72.303 1.00 90.81 81 ALA A C 1
ATOM 628 O O . ALA A 1 81 ? 27.702 1.782 -73.337 1.00 90.81 81 ALA A O 1
ATOM 629 N N . PHE A 1 82 ? 27.006 2.745 -71.442 1.00 92.69 82 PHE A N 1
ATOM 630 C CA . PHE A 1 82 ? 25.587 2.419 -71.607 1.00 92.69 82 PHE A CA 1
ATOM 631 C C . PHE A 1 82 ? 24.996 3.058 -72.863 1.00 92.69 82 PHE A C 1
ATOM 633 O O . PHE A 1 82 ? 24.287 2.387 -73.609 1.00 92.69 82 PHE A O 1
ATOM 640 N N . ARG A 1 83 ? 25.356 4.311 -73.172 1.00 88.88 83 ARG A N 1
ATOM 641 C CA . ARG A 1 83 ? 24.933 4.993 -74.411 1.00 88.88 83 ARG A CA 1
ATOM 642 C C . ARG A 1 83 ? 25.485 4.338 -75.683 1.00 88.88 83 ARG A C 1
ATOM 644 O O . ARG A 1 83 ? 24.901 4.508 -76.752 1.00 88.88 83 ARG A O 1
ATOM 651 N N . ALA A 1 84 ? 26.586 3.588 -75.594 1.00 88.31 84 ALA A N 1
ATOM 652 C CA . ALA A 1 84 ? 27.140 2.851 -76.730 1.00 88.31 84 ALA A CA 1
ATOM 653 C C . ALA A 1 84 ? 26.346 1.567 -77.060 1.00 88.31 84 ALA A C 1
ATOM 655 O O . ALA A 1 84 ? 26.421 1.063 -78.185 1.00 88.31 84 ALA A O 1
ATOM 656 N N . VAL A 1 85 ? 25.552 1.046 -76.117 1.00 87.19 85 VAL A N 1
ATOM 657 C CA . VAL A 1 85 ? 24.728 -0.157 -76.301 1.00 87.19 85 VAL A CA 1
ATOM 658 C C . VAL A 1 85 ? 23.381 0.219 -76.929 1.00 87.19 85 VAL A C 1
ATOM 660 O O . VAL A 1 85 ? 22.501 0.770 -76.286 1.00 87.19 85 VAL A O 1
ATOM 663 N N . LYS A 1 86 ? 23.181 -0.114 -78.212 1.00 83.56 86 LYS A N 1
ATOM 664 C CA . LYS A 1 86 ? 21.986 0.314 -78.978 1.00 83.56 86 LYS A CA 1
ATOM 665 C C . LYS A 1 86 ? 20.721 -0.531 -78.779 1.00 83.56 86 LYS A C 1
ATOM 667 O O . LYS A 1 86 ? 19.660 -0.139 -79.249 1.00 83.56 86 LYS A O 1
ATOM 672 N N . LYS A 1 87 ? 20.833 -1.723 -78.185 1.00 87.81 87 LYS A N 1
ATOM 673 C CA . LYS A 1 87 ? 19.730 -2.706 -78.119 1.00 87.81 87 LYS A CA 1
ATOM 674 C C . LYS A 1 87 ? 18.977 -2.721 -76.787 1.00 87.81 87 LYS A C 1
ATOM 676 O O . LYS A 1 87 ? 17.903 -3.308 -76.728 1.00 87.81 87 LYS A O 1
ATOM 681 N N . LEU A 1 88 ? 19.541 -2.126 -75.741 1.00 87.88 88 LEU A N 1
ATOM 682 C CA . LEU A 1 88 ? 18.987 -2.130 -74.393 1.00 87.88 88 LEU A CA 1
ATOM 683 C C . LEU A 1 88 ? 19.409 -0.842 -73.691 1.00 87.88 88 LEU A C 1
ATOM 685 O O . LEU A 1 88 ? 20.592 -0.510 -73.706 1.00 87.88 88 LEU A O 1
ATOM 689 N N . ASP A 1 89 ? 18.454 -0.143 -73.082 1.00 88.81 89 ASP A N 1
ATOM 690 C CA . ASP A 1 89 ? 18.743 1.047 -72.289 1.00 88.81 89 ASP A CA 1
ATOM 691 C C . ASP A 1 89 ? 19.159 0.649 -70.869 1.00 88.81 89 ASP A C 1
ATOM 693 O O . ASP A 1 89 ? 18.348 0.182 -70.070 1.00 88.81 89 ASP A O 1
ATOM 697 N N . LEU A 1 90 ? 20.450 0.808 -70.579 1.00 89.44 90 LEU A N 1
ATOM 698 C CA . LEU A 1 90 ? 21.041 0.557 -69.263 1.00 89.44 90 LEU A CA 1
ATOM 699 C C . LEU A 1 90 ? 21.195 1.841 -68.434 1.00 89.44 90 LEU A C 1
ATOM 701 O O . LEU A 1 90 ? 21.595 1.769 -67.274 1.00 89.44 90 LEU A O 1
ATOM 705 N N . THR A 1 91 ? 20.861 3.012 -68.991 1.00 88.06 91 THR A N 1
ATOM 706 C CA . THR A 1 91 ? 20.990 4.295 -68.285 1.00 88.06 91 THR A CA 1
ATOM 707 C C . THR A 1 91 ? 20.201 4.387 -66.970 1.00 88.06 91 THR A C 1
ATOM 709 O O . THR A 1 91 ? 20.717 5.032 -66.053 1.00 88.06 91 THR A O 1
ATOM 712 N N . PRO A 1 92 ? 19.055 3.691 -66.775 1.00 91.12 92 PRO A N 1
ATOM 713 C CA . PRO A 1 92 ? 18.362 3.683 -65.486 1.00 91.12 92 PRO A CA 1
ATOM 714 C C . PRO A 1 92 ? 19.181 3.109 -64.322 1.00 91.12 92 PRO A C 1
ATOM 716 O O . PRO A 1 92 ? 18.900 3.438 -63.175 1.00 91.12 92 PRO A O 1
ATOM 719 N N . LEU A 1 93 ? 20.213 2.294 -64.578 1.00 86.75 93 LEU A N 1
ATOM 720 C CA . LEU A 1 93 ? 21.080 1.757 -63.517 1.00 86.75 93 LEU A CA 1
ATOM 721 C C . LEU A 1 93 ? 21.912 2.843 -62.814 1.00 86.75 93 LEU A C 1
ATOM 723 O O . LEU A 1 93 ? 22.360 2.627 -61.694 1.00 86.75 93 LEU A O 1
ATOM 727 N N . CYS A 1 94 ? 22.087 4.002 -63.455 1.00 88.94 94 CYS A N 1
ATOM 728 C CA . CYS A 1 94 ? 22.741 5.182 -62.887 1.00 88.94 94 CYS A CA 1
ATOM 729 C C . CYS A 1 94 ? 21.748 6.299 -62.527 1.00 88.94 94 CYS A C 1
ATOM 731 O O . CYS A 1 94 ? 22.152 7.432 -62.283 1.00 88.94 94 CYS A O 1
ATOM 733 N N . ALA A 1 95 ? 20.444 6.005 -62.477 1.00 84.38 95 ALA A N 1
ATOM 734 C CA . ALA A 1 95 ? 19.419 6.946 -62.026 1.00 84.38 95 ALA A CA 1
ATOM 735 C C . ALA A 1 95 ? 19.295 6.949 -60.489 1.00 84.38 95 ALA A C 1
ATOM 737 O O . ALA A 1 95 ? 18.205 6.798 -59.942 1.00 84.38 95 ALA A O 1
ATOM 738 N N . THR A 1 96 ? 20.421 7.082 -59.784 1.00 76.94 96 THR A N 1
ATOM 739 C CA . THR A 1 96 ? 20.493 7.006 -58.313 1.00 76.94 96 THR A CA 1
ATOM 740 C C . THR A 1 96 ? 20.252 8.348 -57.611 1.00 76.94 96 THR A C 1
ATOM 742 O O . THR A 1 96 ? 20.147 8.378 -56.389 1.00 76.94 96 THR A O 1
ATOM 745 N N . GLY A 1 97 ? 20.113 9.442 -58.370 1.00 79.38 97 GLY A N 1
ATOM 746 C CA . GLY A 1 97 ? 20.084 10.819 -57.856 1.00 79.38 97 GLY A CA 1
ATOM 747 C C . GLY A 1 97 ? 21.479 11.452 -57.832 1.00 79.38 97 GLY A C 1
ATOM 748 O O . GLY A 1 97 ? 22.458 10.791 -58.167 1.00 79.38 97 GLY A O 1
ATOM 749 N N . ASP A 1 98 ? 21.570 12.735 -57.473 1.00 85.50 98 ASP A N 1
ATOM 750 C CA . ASP A 1 98 ? 22.859 13.409 -57.280 1.00 85.50 98 ASP A CA 1
ATOM 751 C C . ASP A 1 98 ? 23.491 13.033 -55.928 1.00 85.50 98 ASP A C 1
ATOM 753 O O . ASP A 1 98 ? 22.787 12.808 -54.939 1.00 85.50 98 ASP A O 1
ATOM 757 N N . SER A 1 99 ? 24.829 12.984 -55.878 1.00 86.94 99 SER A N 1
ATOM 758 C CA . SER A 1 99 ? 25.586 12.638 -54.663 1.00 86.94 99 SER A CA 1
ATOM 759 C C . SER A 1 99 ? 25.151 13.433 -53.411 1.00 86.94 99 SER A C 1
ATOM 761 O O . SER A 1 99 ? 24.911 12.801 -52.376 1.00 86.94 99 SER A O 1
ATOM 763 N N . PRO A 1 100 ? 24.974 14.774 -53.453 1.00 88.12 100 PRO A N 1
ATOM 764 C CA . PRO A 1 100 ? 24.452 15.535 -52.315 1.00 88.12 100 PRO A CA 1
ATOM 765 C C . PRO A 1 100 ? 23.100 15.030 -51.795 1.00 88.12 100 PRO A C 1
ATOM 767 O O . PRO A 1 100 ? 22.961 14.809 -50.588 1.00 88.12 100 PRO A O 1
ATOM 770 N N . SER A 1 101 ? 22.130 14.799 -52.684 1.00 87.44 101 SER A N 1
ATOM 771 C CA . SER A 1 101 ? 20.816 14.259 -52.314 1.00 87.44 101 SER A CA 1
ATOM 772 C C . SER A 1 101 ? 20.922 12.857 -51.711 1.00 87.44 101 SER A C 1
ATOM 774 O O . SER A 1 101 ? 20.335 12.601 -50.660 1.00 87.44 101 SER A O 1
ATOM 776 N N . MET A 1 102 ? 21.723 11.967 -52.312 1.00 87.31 102 MET A N 1
ATOM 777 C CA . MET A 1 102 ? 21.945 10.610 -51.794 1.00 87.31 102 MET A CA 1
ATOM 778 C C . MET A 1 102 ? 22.564 10.627 -50.392 1.00 87.31 102 MET A C 1
ATOM 780 O O . MET A 1 102 ? 22.074 9.943 -49.494 1.00 87.31 102 MET A O 1
ATOM 784 N N . LYS A 1 103 ? 23.613 11.434 -50.179 1.00 90.00 103 LYS A N 1
ATOM 785 C CA . LYS A 1 103 ? 24.251 11.600 -48.864 1.00 90.00 103 LYS A CA 1
ATOM 786 C C . LYS A 1 103 ? 23.250 12.105 -47.830 1.00 90.00 103 LYS A C 1
ATOM 788 O O . LYS A 1 103 ? 23.174 11.534 -46.746 1.00 90.00 103 LYS A O 1
ATOM 793 N N . SER A 1 104 ? 22.473 13.140 -48.168 1.00 89.38 104 SER A N 1
ATOM 794 C CA . SER A 1 104 ? 21.446 13.675 -47.267 1.00 89.38 104 SER A CA 1
ATOM 795 C C . SER A 1 104 ? 20.430 12.604 -46.895 1.00 89.38 104 SER A C 1
ATOM 797 O O . SER A 1 104 ? 20.239 12.358 -45.713 1.00 89.38 104 SER A O 1
ATOM 799 N N . SER A 1 105 ? 19.856 11.902 -47.878 1.00 88.81 105 SER A N 1
ATOM 800 C CA . SER A 1 105 ? 18.854 10.861 -47.620 1.00 88.81 105 SER A CA 1
ATOM 801 C C . SER A 1 105 ? 19.384 9.737 -46.729 1.00 88.81 105 SER A C 1
ATOM 803 O O . SER A 1 105 ? 18.668 9.276 -45.844 1.00 88.81 105 SER A O 1
ATOM 805 N N . VAL A 1 106 ? 20.640 9.311 -46.912 1.00 88.75 106 VAL A N 1
ATOM 806 C CA . VAL A 1 106 ? 21.246 8.294 -46.038 1.00 88.75 106 VAL A CA 1
ATOM 807 C C . VAL A 1 106 ? 21.427 8.827 -44.615 1.00 88.75 106 VAL A C 1
ATOM 809 O O . VAL A 1 106 ? 21.097 8.126 -43.660 1.00 88.75 106 VAL A O 1
ATOM 812 N N . TYR A 1 107 ? 21.919 10.057 -44.445 1.00 90.44 107 TYR A N 1
ATOM 813 C CA . TYR A 1 107 ? 22.053 10.653 -43.115 1.00 90.44 107 TYR A CA 1
ATOM 814 C C . TYR A 1 107 ? 20.706 10.867 -42.426 1.00 90.44 107 TYR A C 1
ATOM 816 O O . TYR A 1 107 ? 20.602 10.609 -41.230 1.00 90.44 107 TYR A O 1
ATOM 824 N N . ASP A 1 108 ? 19.688 11.309 -43.161 1.00 89.75 108 ASP A N 1
ATOM 825 C CA . ASP A 1 108 ? 18.338 11.527 -42.642 1.00 89.75 108 ASP A CA 1
ATOM 826 C C . ASP A 1 108 ? 17.732 10.212 -42.133 1.00 89.75 108 ASP A C 1
ATOM 828 O O . ASP A 1 108 ? 17.245 10.162 -41.003 1.00 89.75 108 ASP A O 1
ATOM 832 N N . GLU A 1 109 ? 17.861 9.126 -42.901 1.00 90.62 109 GLU A N 1
ATOM 833 C CA . GLU A 1 109 ? 17.403 7.791 -42.497 1.00 90.62 109 GLU A CA 1
ATOM 834 C C . GLU A 1 109 ? 18.142 7.289 -41.245 1.00 90.62 109 GLU A C 1
ATOM 836 O O . GLU A 1 109 ? 17.525 6.783 -40.303 1.00 90.62 109 GLU A O 1
ATOM 841 N N . ILE A 1 110 ? 19.468 7.465 -41.181 1.00 89.56 110 ILE A N 1
ATOM 842 C CA . ILE A 1 110 ? 20.240 7.043 -40.006 1.00 89.56 110 ILE A CA 1
ATOM 843 C C . ILE A 1 110 ? 19.871 7.887 -38.778 1.00 89.56 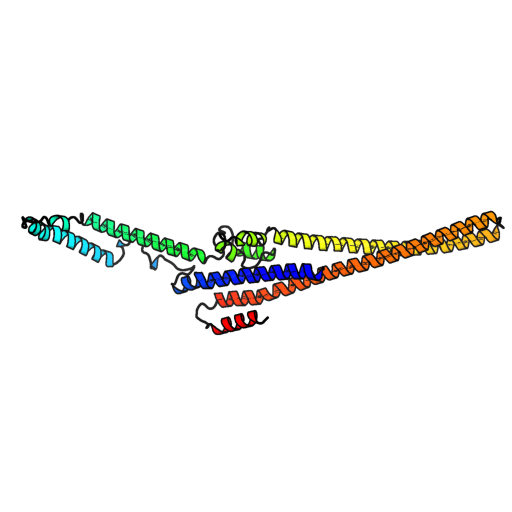110 ILE A C 1
ATOM 845 O O . ILE A 1 110 ? 19.659 7.327 -37.702 1.00 89.56 110 ILE A O 1
ATOM 849 N N . ASN A 1 111 ? 19.748 9.209 -38.920 1.00 89.44 111 ASN A N 1
ATOM 850 C CA . ASN A 1 111 ? 19.324 10.109 -37.844 1.00 89.44 111 ASN A CA 1
ATOM 851 C C . ASN A 1 111 ? 17.927 9.752 -37.328 1.00 89.44 111 ASN A C 1
ATOM 853 O O . ASN A 1 111 ? 17.711 9.677 -36.114 1.00 89.44 111 ASN A O 1
ATOM 857 N N . GLN A 1 112 ? 16.983 9.490 -38.236 1.00 91.19 112 GLN A N 1
ATOM 858 C CA . GLN A 1 112 ? 15.649 9.030 -37.873 1.00 91.19 112 GLN A CA 1
ATOM 859 C C . GLN A 1 112 ? 15.742 7.736 -37.065 1.00 91.19 112 GLN A C 1
ATOM 861 O O . GLN A 1 112 ? 15.169 7.644 -35.976 1.00 91.19 112 GLN A O 1
ATOM 866 N N . ARG A 1 113 ? 16.524 6.760 -37.538 1.00 90.56 113 ARG A N 1
ATOM 867 C CA . ARG A 1 113 ? 16.677 5.482 -36.846 1.00 90.56 113 ARG A CA 1
ATOM 868 C C . ARG A 1 113 ? 17.322 5.625 -35.468 1.00 90.56 113 ARG A C 1
ATOM 870 O O . ARG A 1 113 ? 16.885 4.973 -34.520 1.00 90.56 113 ARG A O 1
ATOM 877 N N . VAL A 1 114 ? 18.329 6.486 -35.336 1.00 90.06 114 VAL A N 1
ATOM 878 C CA . VAL A 1 114 ? 18.964 6.832 -34.055 1.00 90.06 114 VAL A CA 1
ATOM 879 C C . VAL A 1 114 ? 17.935 7.419 -33.089 1.00 90.06 114 VAL A C 1
ATOM 881 O O . VAL A 1 114 ? 17.836 6.962 -31.949 1.00 90.06 114 VAL A O 1
ATOM 884 N N . SER A 1 115 ? 17.129 8.376 -33.550 1.00 90.19 115 SER A N 1
ATOM 885 C CA . SER A 1 115 ? 16.073 9.007 -32.752 1.00 90.19 115 SER A CA 1
ATOM 886 C C . SER A 1 115 ? 15.017 7.997 -32.290 1.00 90.19 115 SER A C 1
ATOM 888 O O . SER A 1 115 ? 14.680 7.945 -31.104 1.00 90.19 115 SER A O 1
ATOM 890 N N . GLU A 1 116 ? 14.553 7.124 -33.189 1.00 92.69 116 GLU A N 1
ATOM 891 C CA . GLU A 1 116 ? 13.604 6.051 -32.872 1.00 92.69 116 GLU A CA 1
ATOM 892 C C . GLU A 1 116 ? 14.149 5.111 -31.790 1.00 92.69 116 GLU A C 1
ATOM 894 O O . GLU A 1 116 ? 13.469 4.836 -30.798 1.00 92.69 116 GLU A O 1
ATOM 899 N N .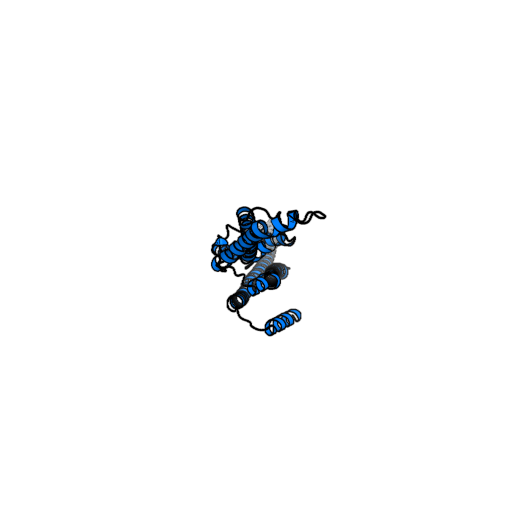 VAL A 1 117 ? 15.390 4.639 -31.944 1.00 91.81 117 VAL A N 1
ATOM 900 C CA . VAL A 1 117 ? 16.018 3.727 -30.978 1.00 91.81 117 VAL A CA 1
ATOM 901 C C . VAL A 1 117 ? 16.243 4.424 -29.633 1.00 91.81 117 VAL A C 1
ATOM 903 O O . VAL A 1 117 ? 15.911 3.849 -28.593 1.00 91.81 117 VAL A O 1
ATOM 906 N N . LYS A 1 118 ? 16.724 5.676 -29.624 1.00 91.62 118 LYS A N 1
ATOM 907 C CA . LYS A 1 118 ? 16.877 6.490 -28.402 1.00 91.62 118 LYS A CA 1
ATOM 908 C C . LYS A 1 118 ? 15.531 6.664 -27.690 1.00 91.62 118 LYS A C 1
ATOM 910 O O . LYS A 1 118 ? 15.458 6.521 -26.465 1.00 91.62 118 LYS A O 1
ATOM 915 N N . GLY A 1 119 ? 14.456 6.894 -28.444 1.00 92.25 119 GLY A N 1
ATOM 916 C CA . GLY A 1 119 ? 13.084 6.969 -27.942 1.00 92.25 119 GLY A CA 1
ATOM 917 C C .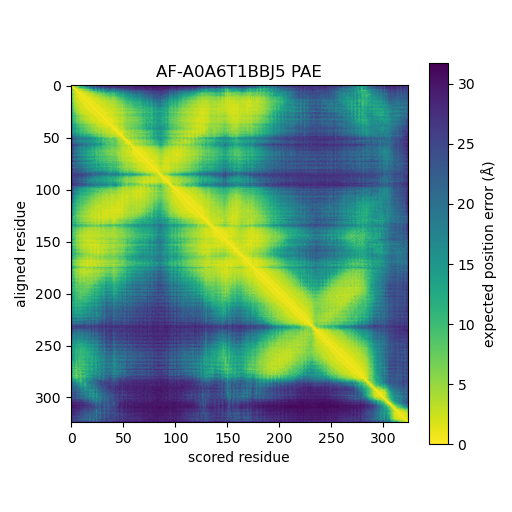 GLY A 1 119 ? 12.601 5.659 -27.315 1.00 92.25 119 GLY A C 1
ATOM 918 O O . GLY A 1 119 ? 12.091 5.669 -26.194 1.00 92.25 119 GLY A O 1
ATOM 919 N N . LEU A 1 120 ? 12.823 4.522 -27.983 1.00 93.25 120 LEU A N 1
ATOM 920 C CA . LEU A 1 120 ? 12.467 3.195 -27.469 1.00 93.25 120 LEU A CA 1
ATOM 921 C C . LEU A 1 120 ? 13.233 2.844 -26.188 1.00 93.25 120 LEU A C 1
ATOM 923 O O . LEU A 1 120 ? 12.626 2.361 -25.231 1.00 93.25 120 LEU A O 1
ATOM 927 N N . ILE A 1 121 ? 14.539 3.125 -26.125 1.00 92.50 121 ILE A N 1
ATOM 928 C CA . ILE A 1 121 ? 15.331 2.882 -24.911 1.00 92.50 121 ILE A CA 1
ATOM 929 C C . ILE A 1 121 ? 14.865 3.806 -23.784 1.00 92.50 121 ILE A C 1
ATOM 931 O O . ILE A 1 121 ? 14.671 3.347 -22.663 1.00 92.50 121 ILE A O 1
ATOM 935 N N . THR A 1 122 ? 14.604 5.083 -24.066 1.00 91.44 122 THR A N 1
ATOM 936 C CA . THR A 1 122 ? 14.062 6.027 -23.073 1.00 91.44 122 THR A CA 1
ATOM 937 C C . THR A 1 122 ? 12.709 5.557 -22.535 1.00 91.44 122 THR A C 1
ATOM 939 O O . THR A 1 122 ? 12.459 5.589 -21.327 1.00 91.44 122 THR A O 1
ATOM 942 N N . GLN A 1 123 ? 11.842 5.050 -23.413 1.00 91.44 123 GLN A N 1
ATOM 943 C CA . GLN A 1 123 ? 10.571 4.462 -23.016 1.00 91.44 123 GLN A CA 1
ATOM 944 C C . GLN A 1 123 ? 10.781 3.221 -22.139 1.00 91.44 123 GLN A C 1
ATOM 946 O O . GLN A 1 123 ? 10.142 3.123 -21.090 1.00 91.44 123 GLN A O 1
ATOM 951 N N . ALA A 1 124 ? 11.688 2.316 -22.519 1.00 91.19 124 ALA A N 1
ATOM 952 C CA . ALA A 1 124 ? 12.045 1.135 -21.734 1.00 91.19 124 ALA A CA 1
ATOM 953 C C . ALA A 1 124 ? 12.569 1.519 -20.340 1.00 91.19 124 ALA A C 1
ATOM 955 O O . ALA A 1 124 ? 12.039 1.041 -19.340 1.00 91.19 124 ALA A O 1
ATOM 956 N N . LYS A 1 125 ? 13.511 2.470 -20.258 1.00 89.81 125 LYS A N 1
ATOM 957 C CA . LYS A 1 125 ? 14.024 3.024 -18.994 1.00 89.81 125 LYS A CA 1
ATOM 958 C C . LYS A 1 125 ? 12.906 3.544 -18.097 1.00 89.81 125 LYS A C 1
ATOM 960 O O . LYS A 1 125 ? 12.937 3.331 -16.891 1.00 89.81 125 LYS A O 1
ATOM 965 N N . SER A 1 126 ? 11.897 4.197 -18.676 1.00 89.62 126 SER A N 1
ATOM 966 C CA . SER A 1 126 ? 10.792 4.755 -17.893 1.00 89.62 126 SER A CA 1
ATOM 967 C C . SER A 1 126 ? 9.969 3.694 -17.153 1.00 89.62 126 SER A C 1
ATOM 969 O O . SER A 1 126 ? 9.327 4.019 -16.165 1.00 89.62 126 SER A O 1
ATOM 971 N N . TRP A 1 127 ? 9.991 2.428 -17.581 1.00 89.19 127 TRP A N 1
ATOM 972 C CA . TRP A 1 127 ? 9.336 1.331 -16.856 1.00 89.19 127 TRP A CA 1
ATOM 973 C C . TRP A 1 127 ? 10.085 0.900 -15.592 1.00 89.19 127 TRP A C 1
ATOM 975 O O . TRP A 1 127 ? 9.517 0.195 -14.764 1.00 89.19 127 TRP A O 1
ATOM 985 N N . MET A 1 128 ? 11.338 1.332 -15.434 1.00 86.50 128 MET A N 1
ATOM 986 C CA . MET A 1 128 ? 12.142 1.098 -14.235 1.00 86.50 128 MET A CA 1
ATOM 987 C C . MET A 1 128 ? 11.887 2.146 -13.142 1.00 86.50 128 MET A C 1
ATOM 989 O O . MET A 1 128 ? 12.390 1.995 -12.030 1.00 86.50 128 MET A O 1
ATOM 993 N N . ASP A 1 129 ? 11.135 3.206 -13.454 1.00 86.62 129 ASP A N 1
ATOM 994 C CA . ASP A 1 129 ? 10.711 4.211 -12.484 1.00 86.62 129 ASP A CA 1
ATOM 995 C C . ASP A 1 129 ? 9.650 3.610 -11.539 1.00 86.62 129 ASP A C 1
ATOM 997 O O . ASP A 1 129 ? 8.563 3.238 -11.998 1.00 86.62 129 ASP A O 1
ATOM 1001 N N . PRO A 1 130 ? 9.914 3.531 -10.219 1.00 82.75 130 PRO A N 1
ATOM 1002 C CA . PRO A 1 130 ? 8.955 3.007 -9.248 1.00 82.75 130 PRO A CA 1
ATOM 1003 C C . PRO A 1 130 ? 7.676 3.850 -9.135 1.00 82.75 130 PRO A C 1
ATOM 1005 O O . PRO A 1 130 ? 6.706 3.395 -8.535 1.00 82.75 130 PRO A O 1
ATOM 1008 N N . PHE A 1 131 ? 7.641 5.059 -9.695 1.00 87.31 131 PHE A N 1
ATOM 1009 C CA . PHE A 1 131 ? 6.468 5.934 -9.700 1.00 87.31 131 PHE A CA 1
ATOM 1010 C C . PHE A 1 131 ? 5.927 6.166 -11.111 1.00 87.31 131 PHE A C 1
ATOM 1012 O O . PHE A 1 131 ? 5.197 7.128 -11.356 1.00 87.31 131 PHE A O 1
ATOM 1019 N N . LYS A 1 132 ? 6.226 5.262 -12.053 1.00 87.12 132 LYS A N 1
ATOM 1020 C CA . LYS A 1 132 ? 5.742 5.349 -13.432 1.00 87.12 132 LYS A CA 1
ATOM 1021 C C . LYS A 1 132 ? 4.232 5.621 -13.484 1.00 87.12 132 LYS A C 1
ATOM 1023 O O . LYS A 1 132 ? 3.427 4.897 -12.907 1.00 87.12 132 LYS A O 1
ATOM 1028 N N . GLY A 1 133 ? 3.843 6.674 -14.206 1.00 84.62 133 GLY A N 1
ATOM 1029 C CA . GLY A 1 133 ? 2.440 7.093 -14.334 1.00 84.62 133 GLY A CA 1
ATOM 1030 C C . GLY A 1 133 ? 1.917 7.935 -13.164 1.00 84.62 133 GLY A C 1
ATOM 1031 O O . GLY A 1 133 ? 0.736 8.265 -13.145 1.00 84.62 133 GLY A O 1
ATOM 1032 N N . GLN A 1 134 ? 2.778 8.306 -12.212 1.00 87.62 134 GLN A N 1
ATOM 1033 C CA . GLN A 1 134 ? 2.452 9.125 -11.042 1.00 87.62 134 GLN A CA 1
ATOM 1034 C C . GLN A 1 134 ? 3.425 10.317 -10.933 1.00 87.62 134 GLN A C 1
ATOM 1036 O O . GLN A 1 134 ? 4.231 10.382 -10.010 1.00 87.62 134 GLN A O 1
ATOM 1041 N N . PRO A 1 135 ? 3.366 11.274 -11.879 1.00 81.00 135 PRO A N 1
ATOM 1042 C CA . PRO A 1 135 ? 4.400 12.300 -12.058 1.00 81.00 135 PRO A CA 1
ATOM 1043 C C . PRO A 1 135 ? 4.535 13.292 -10.892 1.00 81.00 135 PRO A C 1
ATOM 1045 O O . PRO A 1 135 ? 5.535 13.994 -10.811 1.00 81.00 135 PRO A O 1
ATOM 1048 N N . SER A 1 136 ? 3.539 13.376 -10.008 1.00 85.19 136 SER A N 1
ATOM 1049 C CA . SER A 1 136 ? 3.520 14.288 -8.859 1.00 85.19 136 SER A CA 1
ATOM 1050 C C . SER A 1 136 ? 3.903 13.623 -7.536 1.00 85.19 136 SER A C 1
ATOM 1052 O O . SER A 1 136 ? 3.820 14.278 -6.503 1.00 85.19 136 SER A O 1
ATOM 1054 N N . ILE A 1 137 ? 4.246 12.331 -7.541 1.00 87.19 137 ILE A N 1
ATOM 1055 C CA . ILE A 1 137 ? 4.538 11.575 -6.321 1.00 87.19 137 ILE A CA 1
ATOM 1056 C C . ILE A 1 137 ? 6.044 11.454 -6.143 1.00 87.19 137 ILE A C 1
ATOM 1058 O O . ILE A 1 137 ? 6.759 10.974 -7.021 1.00 87.19 137 ILE A O 1
ATOM 1062 N N . THR A 1 138 ? 6.514 11.851 -4.970 1.00 88.31 138 THR A N 1
ATOM 1063 C CA . THR A 1 138 ? 7.892 11.660 -4.531 1.00 88.31 138 THR A CA 1
ATOM 1064 C C . THR A 1 138 ? 8.006 10.462 -3.594 1.00 88.31 138 THR A C 1
ATOM 1066 O O . THR A 1 138 ? 7.020 9.963 -3.050 1.00 88.31 138 THR A O 1
ATOM 1069 N N . LYS A 1 139 ? 9.238 10.012 -3.335 1.00 85.56 139 LYS A N 1
ATOM 1070 C CA . LYS A 1 139 ? 9.485 8.979 -2.320 1.00 85.56 139 LYS A CA 1
ATOM 1071 C C . LYS A 1 139 ? 8.998 9.413 -0.930 1.00 85.56 139 LYS A C 1
ATOM 1073 O O . LYS A 1 139 ? 8.429 8.590 -0.223 1.00 85.56 139 LYS A O 1
ATOM 1078 N N . ALA A 1 140 ? 9.152 10.693 -0.585 1.00 88.06 140 ALA A N 1
ATOM 1079 C CA . ALA A 1 140 ? 8.677 11.237 0.684 1.00 88.06 140 ALA A CA 1
ATOM 1080 C C . ALA A 1 140 ? 7.146 11.163 0.809 1.00 88.06 140 ALA A C 1
ATOM 1082 O O . ALA A 1 140 ? 6.641 10.813 1.873 1.00 88.06 140 ALA A O 1
ATOM 1083 N N . ASP A 1 141 ? 6.415 11.416 -0.283 1.00 89.69 141 ASP A N 1
ATOM 1084 C CA . ASP A 1 141 ? 4.957 11.261 -0.300 1.00 89.69 141 ASP A CA 1
ATOM 1085 C C . ASP A 1 141 ? 4.555 9.806 -0.052 1.00 89.69 141 ASP A C 1
ATOM 1087 O O . ASP A 1 141 ? 3.676 9.538 0.760 1.00 89.69 141 ASP A O 1
ATOM 1091 N N . VAL A 1 142 ? 5.230 8.853 -0.703 1.00 85.12 142 VAL A N 1
ATOM 1092 C CA . VAL A 1 142 ? 4.952 7.421 -0.504 1.00 85.12 142 VAL A CA 1
ATOM 1093 C C . VAL A 1 142 ? 5.238 6.985 0.928 1.00 85.12 142 VAL A C 1
ATOM 1095 O O . VAL A 1 142 ? 4.442 6.246 1.500 1.00 85.12 142 VAL A O 1
ATOM 1098 N N . ASP A 1 143 ? 6.332 7.456 1.524 1.00 81.44 143 ASP A N 1
ATOM 1099 C CA . ASP A 1 143 ? 6.658 7.143 2.919 1.00 81.44 143 ASP A CA 1
ATOM 1100 C C . ASP A 1 143 ? 5.584 7.676 3.876 1.00 81.44 143 ASP A C 1
ATOM 1102 O O . ASP A 1 143 ? 5.232 7.016 4.853 1.00 81.44 143 ASP A O 1
ATOM 1106 N N . GLU A 1 144 ? 5.015 8.845 3.582 1.00 85.62 144 GLU A N 1
ATOM 1107 C CA . GLU A 1 144 ? 3.893 9.392 4.339 1.00 85.62 144 GLU A CA 1
ATOM 1108 C C . GLU A 1 144 ? 2.596 8.600 4.115 1.00 85.62 144 GLU A C 1
ATOM 1110 O O . GLU A 1 144 ? 1.856 8.343 5.061 1.00 85.62 144 GLU A O 1
ATOM 1115 N N . TYR A 1 145 ? 2.326 8.143 2.893 1.00 87.50 145 TYR A N 1
ATOM 1116 C CA . TYR A 1 145 ? 1.136 7.337 2.603 1.00 87.50 145 TYR A CA 1
ATOM 1117 C C . TYR A 1 145 ? 1.176 5.993 3.328 1.00 87.50 145 TYR A C 1
ATOM 1119 O O . TYR A 1 145 ? 0.165 5.566 3.884 1.00 87.50 145 TYR A O 1
ATOM 1127 N N . VAL A 1 146 ? 2.350 5.361 3.386 1.00 81.69 146 VAL A N 1
ATOM 1128 C CA . VAL A 1 146 ? 2.550 4.115 4.135 1.00 81.69 146 VAL A CA 1
ATOM 1129 C C . VAL A 1 146 ? 2.304 4.331 5.630 1.00 81.69 146 VAL A C 1
ATOM 1131 O O . VAL A 1 146 ? 1.611 3.531 6.257 1.00 81.69 146 VAL A O 1
ATOM 1134 N N . LYS A 1 147 ? 2.761 5.452 6.209 1.00 77.44 147 LYS A N 1
ATOM 1135 C CA . LYS A 1 147 ? 2.429 5.806 7.606 1.00 77.44 147 LYS A CA 1
ATOM 1136 C C . LYS A 1 147 ? 0.928 5.991 7.834 1.00 77.44 147 LYS A C 1
ATOM 1138 O O . LYS A 1 147 ? 0.443 5.735 8.932 1.00 77.44 147 LYS A O 1
ATOM 1143 N N . GLN A 1 148 ? 0.198 6.416 6.805 1.00 78.81 148 GLN A N 1
ATOM 1144 C CA . GLN A 1 148 ? -1.259 6.570 6.825 1.00 78.81 148 GLN A CA 1
ATOM 1145 C C . GLN A 1 148 ? -2.009 5.257 6.534 1.00 78.81 148 GLN A C 1
ATOM 1147 O O . GLN A 1 148 ? -3.238 5.247 6.510 1.00 78.81 148 GLN A O 1
ATOM 1152 N N . GLY A 1 149 ? -1.293 4.139 6.375 1.00 74.81 149 GLY A N 1
ATOM 1153 C CA . GLY A 1 149 ? -1.862 2.800 6.226 1.00 74.81 149 GLY A CA 1
ATOM 1154 C C . GLY A 1 149 ? -1.904 2.272 4.793 1.00 74.81 149 GLY A C 1
ATOM 1155 O O . GLY A 1 149 ? -2.405 1.170 4.586 1.00 74.81 149 GLY A O 1
ATOM 1156 N N . GLU A 1 150 ? -1.381 3.008 3.808 1.00 84.50 150 GLU A N 1
ATOM 1157 C CA . GLU A 1 150 ? -1.238 2.490 2.446 1.00 84.50 150 GLU A CA 1
ATOM 1158 C C . GLU A 1 150 ? -0.248 1.313 2.397 1.00 84.50 150 GLU A C 1
ATOM 1160 O O . GLU A 1 150 ? 0.794 1.323 3.052 1.00 84.50 150 GLU A O 1
ATOM 1165 N N . ILE A 1 151 ? -0.562 0.300 1.585 1.00 82.56 151 ILE A N 1
ATOM 1166 C CA . ILE A 1 151 ? 0.278 -0.892 1.431 1.00 82.56 151 ILE A CA 1
ATOM 1167 C C . ILE A 1 151 ? 1.636 -0.516 0.823 1.00 82.56 151 ILE A C 1
ATOM 1169 O O . ILE A 1 151 ? 1.722 0.134 -0.222 1.00 82.56 151 ILE A O 1
ATOM 1173 N N . GLU A 1 152 ? 2.717 -0.979 1.450 1.00 79.12 152 GLU A N 1
ATOM 1174 C CA . GLU A 1 152 ? 4.071 -0.772 0.946 1.00 79.12 152 GLU A CA 1
ATOM 1175 C C . GLU A 1 152 ? 4.240 -1.357 -0.469 1.00 79.12 152 GLU A C 1
ATOM 1177 O O . GLU A 1 152 ? 3.729 -2.424 -0.808 1.00 79.12 152 GLU A O 1
ATOM 1182 N N . GLY A 1 153 ? 4.936 -0.629 -1.345 1.00 78.88 153 GLY A N 1
ATOM 1183 C CA . GLY A 1 153 ? 5.169 -1.060 -2.727 1.00 78.88 153 GLY A CA 1
ATOM 1184 C C . GLY A 1 153 ? 3.948 -0.951 -3.650 1.00 78.88 153 GLY A C 1
ATOM 1185 O O . GLY A 1 153 ? 4.100 -1.091 -4.865 1.00 78.88 153 GLY A O 1
ATOM 1186 N N . LEU A 1 154 ? 2.763 -0.601 -3.131 1.00 87.06 154 LEU A N 1
ATOM 1187 C CA . LEU A 1 154 ? 1.545 -0.419 -3.927 1.00 87.06 154 LEU A CA 1
ATOM 1188 C C . LEU A 1 154 ? 1.760 0.565 -5.085 1.00 87.06 154 LEU A C 1
ATOM 1190 O O . LEU A 1 154 ? 1.354 0.303 -6.218 1.00 87.06 154 LEU A O 1
ATOM 1194 N N . ARG A 1 155 ? 2.467 1.672 -4.830 1.00 88.19 155 ARG A N 1
ATOM 1195 C CA . ARG A 1 155 ? 2.753 2.704 -5.839 1.00 88.19 155 ARG A CA 1
ATOM 1196 C C . ARG A 1 155 ? 3.574 2.185 -7.017 1.00 88.19 155 ARG A C 1
ATOM 1198 O O . ARG A 1 155 ? 3.301 2.605 -8.138 1.00 88.19 155 ARG A O 1
ATOM 1205 N N . ALA A 1 156 ? 4.478 1.234 -6.787 1.00 84.12 156 ALA A N 1
ATOM 1206 C CA . ALA A 1 156 ? 5.261 0.599 -7.846 1.00 84.12 156 ALA A CA 1
ATOM 1207 C C . ALA A 1 156 ? 4.414 -0.331 -8.725 1.00 84.12 156 ALA A C 1
ATOM 1209 O O . ALA A 1 156 ? 4.651 -0.450 -9.925 1.00 84.12 156 ALA A O 1
ATOM 1210 N N . ILE A 1 157 ? 3.373 -0.939 -8.155 1.00 87.31 157 ILE A N 1
ATOM 1211 C CA . ILE A 1 157 ? 2.476 -1.851 -8.873 1.00 87.31 157 ILE A CA 1
ATOM 1212 C C . ILE A 1 157 ? 1.405 -1.108 -9.651 1.00 87.31 157 ILE A C 1
ATOM 1214 O O . ILE A 1 157 ? 1.128 -1.437 -10.803 1.00 87.31 157 ILE A O 1
ATOM 1218 N N . ILE A 1 158 ? 0.813 -0.085 -9.045 1.00 87.44 158 ILE A N 1
ATOM 1219 C CA . ILE A 1 158 ? -0.283 0.685 -9.633 1.00 87.44 158 ILE A CA 1
ATOM 1220 C C . ILE A 1 158 ? 0.108 1.269 -10.994 1.00 87.44 158 ILE A C 1
ATOM 1222 O O . ILE A 1 158 ? -0.685 1.196 -11.932 1.00 87.44 158 ILE A O 1
ATOM 1226 N N . GLY A 1 159 ? 1.333 1.782 -11.131 1.00 84.81 159 GLY A N 1
ATOM 1227 C CA . GLY A 1 159 ? 1.840 2.307 -12.400 1.00 84.81 159 GLY A CA 1
ATOM 1228 C C . GLY A 1 159 ? 1.955 1.251 -13.503 1.00 84.81 159 GLY A C 1
ATOM 1229 O O . GLY A 1 159 ? 1.575 1.485 -14.655 1.00 84.81 159 GLY A O 1
ATOM 1230 N N . VAL A 1 160 ? 2.436 0.061 -13.140 1.00 86.38 160 VAL A N 1
ATOM 1231 C CA . VAL A 1 160 ? 2.663 -1.060 -14.061 1.00 86.38 160 VAL A CA 1
ATOM 1232 C C . VAL A 1 160 ? 1.343 -1.694 -14.499 1.00 86.38 160 VAL A C 1
ATOM 1234 O O . VAL A 1 160 ? 1.118 -1.943 -15.683 1.00 86.38 160 VAL A O 1
ATOM 1237 N N . TYR A 1 161 ? 0.432 -1.907 -13.552 1.00 87.31 161 TYR A N 1
ATOM 1238 C CA . TYR A 1 161 ? -0.804 -2.658 -13.755 1.00 87.31 161 TYR A CA 1
ATOM 1239 C C . TYR A 1 161 ? -2.020 -1.774 -14.057 1.00 87.31 161 TYR A C 1
ATOM 1241 O O . TYR A 1 161 ? -3.144 -2.277 -14.060 1.00 87.31 161 TYR A O 1
ATOM 1249 N N . GLN A 1 162 ? -1.816 -0.492 -14.382 1.00 86.25 162 GLN A N 1
ATOM 1250 C CA . GLN A 1 162 ? -2.877 0.497 -14.635 1.00 86.25 162 GLN A CA 1
ATOM 1251 C C . GLN A 1 162 ? -3.919 0.105 -15.693 1.00 86.25 162 GLN A C 1
ATOM 1253 O O . GLN A 1 162 ? -5.052 0.570 -15.652 1.00 86.25 162 GLN A O 1
ATOM 1258 N N . LYS A 1 163 ? -3.553 -0.764 -16.642 1.00 85.88 163 LYS A N 1
ATOM 1259 C CA . LYS A 1 163 ? -4.455 -1.249 -17.701 1.00 85.88 163 LYS A CA 1
ATOM 1260 C C . LYS A 1 163 ? -5.155 -2.568 -17.356 1.00 85.88 163 LYS A C 1
ATOM 1262 O O . LYS A 1 163 ? -5.924 -3.082 -18.164 1.00 85.88 163 LYS A O 1
ATOM 1267 N N . SER A 1 164 ? -4.858 -3.156 -16.200 1.00 85.44 164 SER A N 1
ATOM 1268 C CA . SER A 1 164 ? -5.457 -4.420 -15.773 1.00 85.44 164 SER A CA 1
ATOM 1269 C C . SER A 1 164 ? -6.827 -4.189 -15.134 1.00 85.44 164 SER A C 1
ATOM 1271 O O . SER A 1 164 ? -7.070 -3.158 -14.513 1.00 85.44 164 SER A O 1
ATOM 1273 N N . ARG A 1 165 ? -7.716 -5.187 -15.208 1.00 80.00 165 ARG A N 1
ATOM 1274 C CA . ARG A 1 165 ? -8.992 -5.157 -14.465 1.00 80.00 165 ARG A CA 1
ATOM 1275 C C . ARG A 1 165 ? -8.779 -5.098 -12.947 1.00 80.00 165 ARG A C 1
ATOM 1277 O O . ARG A 1 165 ? -9.608 -4.555 -12.232 1.00 80.00 165 ARG A O 1
ATOM 1284 N N . PHE A 1 166 ? -7.647 -5.619 -12.476 1.00 80.75 166 PHE A N 1
ATOM 1285 C CA . PHE A 1 166 ? -7.267 -5.629 -11.066 1.00 80.75 166 PHE A CA 1
ATOM 1286 C C . PHE A 1 166 ? -6.845 -4.245 -10.539 1.00 80.75 166 PHE A C 1
ATOM 1288 O O . PHE A 1 166 ? -6.794 -4.023 -9.334 1.00 80.75 166 PHE A O 1
ATOM 1295 N N . TYR A 1 167 ? -6.588 -3.281 -11.428 1.00 84.94 167 TYR A N 1
ATOM 1296 C CA . TYR A 1 167 ? -6.192 -1.927 -11.050 1.00 84.94 167 TYR A CA 1
ATOM 1297 C C . TYR A 1 167 ? -7.208 -1.216 -10.153 1.00 84.94 167 TYR A C 1
ATOM 1299 O O . TYR A 1 167 ? -6.807 -0.536 -9.213 1.00 84.94 167 TYR A O 1
ATOM 1307 N N . GLN A 1 168 ? -8.507 -1.371 -10.432 1.00 83.69 168 GLN A N 1
ATOM 1308 C CA . GLN A 1 168 ? -9.565 -0.721 -9.651 1.00 83.69 168 GLN A CA 1
ATOM 1309 C C . GLN A 1 168 ? -9.531 -1.171 -8.191 1.00 83.69 168 GLN A C 1
ATOM 1311 O O . GLN A 1 168 ? -9.586 -0.337 -7.296 1.00 83.69 168 GLN A O 1
ATOM 1316 N N . TYR A 1 169 ? -9.325 -2.468 -7.963 1.00 84.94 169 TYR A N 1
ATOM 1317 C CA . TYR A 1 169 ? -9.150 -3.016 -6.623 1.00 84.94 169 TYR A CA 1
ATOM 1318 C C . TYR A 1 169 ? -7.931 -2.408 -5.911 1.00 84.94 169 TYR A C 1
ATOM 1320 O O . TYR A 1 169 ? -8.015 -1.993 -4.761 1.00 84.94 169 TYR A O 1
ATOM 1328 N N . LEU A 1 170 ? -6.799 -2.272 -6.609 1.00 87.50 170 LEU A N 1
ATOM 1329 C CA . LEU A 1 170 ? -5.601 -1.646 -6.042 1.00 87.50 170 LEU A CA 1
ATOM 1330 C C . LEU A 1 170 ? -5.793 -0.157 -5.705 1.00 87.50 170 LEU A C 1
ATOM 1332 O O . LEU A 1 170 ? -5.110 0.345 -4.815 1.00 87.50 170 LEU A O 1
ATOM 1336 N N . GLN A 1 171 ? -6.707 0.558 -6.376 1.00 89.69 171 GLN A N 1
ATOM 1337 C CA . GLN A 1 171 ? -6.997 1.958 -6.038 1.00 89.69 171 GLN A CA 1
ATOM 1338 C C . GLN A 1 171 ? -7.629 2.104 -4.651 1.00 89.69 171 GLN A C 1
ATOM 1340 O O . GLN A 1 171 ? -7.312 3.074 -3.967 1.00 89.69 171 GLN A O 1
ATOM 1345 N N . GLY A 1 172 ? -8.464 1.153 -4.219 1.00 87.69 172 GLY A N 1
ATOM 1346 C CA . GLY A 1 172 ? -9.116 1.201 -2.905 1.00 87.69 172 GLY A CA 1
ATOM 1347 C C . GLY A 1 172 ? -8.140 1.130 -1.726 1.00 87.69 172 GLY A C 1
ATOM 1348 O O . GLY A 1 172 ? -8.479 1.557 -0.626 1.00 87.69 172 GLY A O 1
ATOM 1349 N N . TRP A 1 173 ? -6.915 0.651 -1.968 1.00 88.19 173 TRP A N 1
ATOM 1350 C CA . TRP A 1 173 ? -5.835 0.554 -0.980 1.00 88.19 173 TRP A CA 1
ATOM 1351 C C . TRP A 1 173 ? -4.913 1.772 -0.923 1.00 88.19 173 TRP A C 1
ATOM 1353 O O . TRP A 1 173 ? -4.028 1.809 -0.071 1.00 88.19 173 TRP A O 1
ATOM 1363 N N . LYS A 1 174 ? -5.074 2.747 -1.825 1.00 90.88 174 LYS A N 1
ATOM 1364 C CA . LYS A 1 174 ? -4.304 3.995 -1.773 1.00 90.88 174 LYS A CA 1
ATOM 1365 C C . LYS A 1 174 ? -4.703 4.814 -0.551 1.00 90.88 174 LYS A C 1
ATOM 1367 O O . LYS A 1 174 ? -5.809 4.674 -0.039 1.00 90.88 174 LYS A O 1
ATOM 1372 N N . LYS A 1 175 ? -3.838 5.749 -0.160 1.00 84.75 175 LYS A N 1
ATOM 1373 C CA . LYS A 1 175 ? -4.211 6.887 0.677 1.00 84.75 175 LYS A CA 1
ATOM 1374 C C . LYS A 1 175 ? -5.516 7.504 0.152 1.00 84.75 175 LYS A C 1
ATOM 1376 O O . LYS A 1 175 ? -5.640 7.729 -1.055 1.00 84.75 175 LYS A O 1
ATOM 1381 N N . ASP A 1 176 ? -6.444 7.754 1.074 1.00 85.12 176 ASP A N 1
ATOM 1382 C CA . ASP A 1 176 ? -7.809 8.244 0.826 1.00 85.12 176 ASP A CA 1
ATOM 1383 C C . ASP A 1 176 ? -8.690 7.272 0.007 1.00 85.12 176 ASP A C 1
ATOM 1385 O O . ASP A 1 176 ? -9.710 7.660 -0.557 1.00 85.12 176 ASP A O 1
ATOM 1389 N N . GLY A 1 177 ? -8.287 6.002 -0.088 1.00 88.31 177 GLY A N 1
ATOM 1390 C CA . GLY A 1 177 ? -9.047 4.937 -0.729 1.00 88.31 177 GLY A CA 1
ATOM 1391 C C . GLY A 1 177 ? -10.122 4.347 0.183 1.00 88.31 177 GLY A C 1
ATOM 1392 O O . GLY A 1 177 ? -9.980 4.311 1.408 1.00 88.31 177 GLY A O 1
ATOM 1393 N N . GLU A 1 178 ? -11.179 3.824 -0.441 1.00 89.06 178 GLU A N 1
ATOM 1394 C CA . GLU A 1 178 ? -12.366 3.285 0.237 1.00 89.06 178 GLU A CA 1
ATOM 1395 C C . GLU A 1 178 ? -12.044 2.214 1.294 1.00 89.06 178 GLU A C 1
ATOM 1397 O O . GLU A 1 178 ? -12.686 2.165 2.342 1.00 89.06 178 GLU A O 1
ATOM 1402 N N . TYR A 1 179 ? -11.028 1.371 1.080 1.00 85.69 179 TYR A N 1
ATOM 1403 C CA . TYR A 1 179 ? -10.702 0.302 2.029 1.00 85.69 179 TYR A CA 1
ATOM 1404 C C . TYR A 1 179 ? -9.994 0.837 3.273 1.00 85.69 179 TYR A C 1
ATOM 1406 O O . TYR A 1 179 ? -10.278 0.383 4.382 1.00 85.69 179 TYR A O 1
ATOM 1414 N N . LEU A 1 180 ? -9.112 1.830 3.117 1.00 82.75 180 LEU A N 1
ATOM 1415 C CA . LEU A 1 180 ? -8.467 2.479 4.261 1.00 82.75 180 LEU A CA 1
ATOM 1416 C C . LEU A 1 180 ? -9.463 3.320 5.063 1.00 82.75 180 LEU A C 1
ATOM 1418 O O . LEU A 1 180 ? -9.398 3.329 6.292 1.00 82.75 180 LEU A O 1
ATOM 1422 N N . GLU A 1 181 ? -10.412 3.970 4.388 1.00 86.75 181 GLU A N 1
ATOM 1423 C CA . GLU A 1 181 ? -11.497 4.704 5.041 1.00 86.75 181 GLU A CA 1
ATOM 1424 C C . GLU A 1 181 ? -12.369 3.773 5.895 1.00 86.75 181 GLU A C 1
ATOM 1426 O O . GLU A 1 181 ? -12.603 4.057 7.071 1.00 86.75 181 GLU A O 1
ATOM 1431 N N . LEU A 1 182 ? -12.761 2.610 5.364 1.00 82.25 182 LEU A N 1
ATOM 1432 C CA . LEU A 1 182 ? -13.515 1.604 6.120 1.00 82.25 182 LEU A CA 1
ATOM 1433 C C . LEU A 1 182 ? -12.753 1.113 7.362 1.00 82.25 182 LEU A C 1
ATOM 1435 O O . LEU A 1 182 ? -13.339 0.983 8.440 1.00 82.25 182 LEU A O 1
ATOM 1439 N N . ILE A 1 183 ? -11.439 0.891 7.248 1.00 77.75 183 ILE A N 1
ATOM 1440 C CA . ILE A 1 183 ? -10.588 0.520 8.390 1.00 77.75 183 ILE A CA 1
ATOM 1441 C C . ILE A 1 183 ? -10.534 1.658 9.426 1.00 77.75 183 ILE A C 1
ATOM 1443 O O . ILE A 1 183 ? -10.587 1.405 10.633 1.00 77.75 183 ILE A O 1
ATOM 1447 N N . ALA A 1 184 ? -10.447 2.915 8.986 1.00 80.69 184 ALA A N 1
ATOM 1448 C CA . ALA A 1 184 ? -10.455 4.074 9.877 1.00 80.69 184 ALA A CA 1
ATOM 1449 C C . ALA A 1 184 ? -11.804 4.245 10.599 1.00 80.69 184 ALA A C 1
ATOM 1451 O O . ALA A 1 184 ? -11.831 4.518 11.804 1.00 80.69 184 ALA A O 1
ATOM 1452 N N . MET A 1 185 ? -12.924 4.026 9.903 1.00 82.56 185 MET A N 1
ATOM 1453 C CA . MET A 1 185 ? -14.261 4.023 10.503 1.00 82.56 185 MET A CA 1
ATOM 1454 C C . MET A 1 185 ? -14.392 2.941 11.576 1.00 82.56 185 MET A C 1
ATOM 1456 O O . MET A 1 185 ? -14.881 3.224 12.670 1.00 82.56 185 MET A O 1
ATOM 1460 N N . LEU A 1 186 ? -13.897 1.728 11.307 1.00 76.25 186 LEU A N 1
ATOM 1461 C CA . LEU A 1 186 ? -13.909 0.634 12.278 1.00 76.25 186 LEU A CA 1
ATOM 1462 C C . LEU A 1 186 ? -13.158 1.014 13.566 1.00 76.25 186 LEU A C 1
ATOM 1464 O O . LEU A 1 186 ? -13.689 0.840 14.663 1.00 76.25 186 LEU A O 1
ATOM 1468 N N . LYS A 1 187 ? -11.965 1.612 13.440 1.00 73.38 187 LYS A N 1
ATOM 1469 C CA . LYS A 1 187 ? -11.186 2.112 14.589 1.00 73.38 187 LYS A CA 1
ATOM 1470 C C . LYS A 1 187 ? -11.936 3.187 15.376 1.00 73.38 187 LYS A C 1
ATOM 1472 O O . LYS A 1 187 ? -11.946 3.152 16.605 1.00 73.38 187 LYS A O 1
ATOM 1477 N N . THR A 1 188 ? -12.582 4.124 14.682 1.00 81.56 188 THR A N 1
ATOM 1478 C CA . THR A 1 188 ? -13.393 5.173 15.318 1.00 81.56 188 THR A CA 1
ATOM 1479 C C . THR A 1 188 ? -14.543 4.571 16.121 1.00 81.56 188 THR A C 1
ATOM 1481 O O . THR A 1 188 ? -14.697 4.904 17.294 1.00 81.56 188 THR A O 1
ATOM 1484 N N . HIS A 1 189 ? -15.300 3.635 15.542 1.00 78.81 189 HIS A N 1
ATOM 1485 C CA . HIS A 1 189 ? -16.399 2.968 16.242 1.00 78.81 189 HIS A CA 1
ATOM 1486 C C . HIS A 1 189 ? -15.928 2.205 17.484 1.00 78.81 189 HIS A C 1
ATOM 1488 O O . HIS A 1 189 ? -16.587 2.269 18.520 1.00 78.81 189 HIS A O 1
ATOM 1494 N N . MET A 1 190 ? -14.770 1.542 17.420 1.00 70.88 190 MET A N 1
ATOM 1495 C CA . MET A 1 190 ? -14.188 0.875 18.588 1.00 70.88 190 MET A CA 1
ATOM 1496 C C . MET A 1 190 ? -13.855 1.859 19.711 1.00 70.88 190 MET A C 1
ATOM 1498 O O . MET A 1 190 ? -14.149 1.568 20.866 1.00 70.88 190 MET A O 1
ATOM 1502 N N . ASN A 1 191 ? -13.300 3.029 19.384 1.00 74.75 191 ASN A N 1
ATOM 1503 C CA . ASN A 1 191 ? -13.013 4.067 20.375 1.00 74.75 191 ASN A CA 1
ATOM 1504 C C . ASN A 1 191 ? -14.296 4.643 20.991 1.00 74.75 191 ASN A C 1
ATOM 1506 O O . ASN A 1 191 ? -14.346 4.871 22.196 1.00 74.75 191 ASN A O 1
ATOM 1510 N N . THR A 1 192 ? -15.346 4.856 20.191 1.00 82.00 192 THR A N 1
ATOM 1511 C CA . THR A 1 192 ? -16.643 5.323 20.702 1.00 82.00 192 THR A CA 1
ATOM 1512 C C . THR A 1 192 ? -17.244 4.335 21.698 1.00 82.00 192 THR A C 1
ATOM 1514 O O . THR A 1 192 ? -17.616 4.739 22.797 1.00 82.00 192 THR A O 1
ATOM 1517 N N . LEU A 1 193 ? -17.269 3.042 21.354 1.00 77.25 193 LEU A N 1
ATOM 1518 C CA . LEU A 1 193 ? -17.757 1.987 22.251 1.00 77.25 193 LEU A CA 1
ATOM 1519 C C . LEU A 1 193 ? -16.977 1.945 23.570 1.00 77.25 193 LEU A C 1
ATOM 1521 O O . LEU A 1 193 ? -17.522 1.610 24.621 1.00 77.25 193 LEU A O 1
ATOM 1525 N N . ASP A 1 194 ? -15.700 2.303 23.517 1.00 76.38 194 ASP A N 1
ATOM 1526 C CA . ASP A 1 194 ? -14.820 2.328 24.672 1.00 76.38 194 ASP A CA 1
ATOM 1527 C C . ASP A 1 194 ? -15.173 3.425 25.677 1.00 76.38 194 ASP A C 1
ATOM 1529 O O . ASP A 1 194 ? -15.236 3.197 26.889 1.00 76.38 194 ASP A O 1
ATOM 1533 N N . GLU A 1 195 ? -15.450 4.620 25.164 1.00 83.06 195 GLU A N 1
ATOM 1534 C CA . GLU A 1 195 ? -15.896 5.757 25.967 1.00 83.06 195 GLU A CA 1
ATOM 1535 C C . GLU A 1 195 ? -17.315 5.547 26.519 1.00 83.06 195 GLU A C 1
ATOM 1537 O O . GLU A 1 195 ? -17.588 5.866 27.683 1.00 83.06 195 GLU A O 1
ATOM 1542 N N . GLU A 1 196 ? -18.207 4.928 25.742 1.00 83.25 196 GLU A N 1
ATOM 1543 C CA . GLU A 1 196 ? -19.542 4.536 26.213 1.00 83.25 196 GLU A CA 1
ATOM 1544 C C . GLU A 1 196 ? -19.461 3.515 27.356 1.00 83.25 196 GLU A C 1
ATOM 1546 O O . GLU A 1 196 ? -20.106 3.686 28.393 1.00 83.25 196 GLU A O 1
ATOM 1551 N N . LEU A 1 197 ? -18.596 2.502 27.240 1.00 80.88 197 LEU A N 1
ATOM 1552 C CA . LEU A 1 197 ? -18.385 1.513 28.300 1.00 80.88 197 LEU A CA 1
ATOM 1553 C C . LEU A 1 197 ? -17.837 2.128 29.589 1.00 80.88 197 LEU A C 1
ATOM 1555 O O . LEU A 1 197 ? -18.260 1.734 30.681 1.00 80.88 197 LEU A O 1
ATOM 1559 N N . LYS A 1 198 ? -16.909 3.088 29.496 1.00 83.12 198 LYS A N 1
ATOM 1560 C CA . LYS A 1 198 ? -16.426 3.841 30.668 1.00 83.12 198 LYS A CA 1
ATOM 1561 C C . LYS A 1 198 ? -17.561 4.622 31.328 1.00 83.12 198 LYS A C 1
ATOM 1563 O O . LYS A 1 198 ? -17.677 4.609 32.555 1.00 83.12 198 LYS A O 1
ATOM 1568 N N . THR A 1 199 ? -18.413 5.248 30.520 1.00 89.38 199 THR A N 1
ATOM 1569 C CA . THR A 1 199 ? -19.569 6.018 30.992 1.00 89.38 199 THR A CA 1
ATOM 1570 C C . THR A 1 199 ? -20.562 5.118 31.728 1.00 89.38 199 THR A C 1
ATOM 1572 O O . THR A 1 199 ? -20.867 5.371 32.895 1.00 89.38 199 THR A O 1
ATOM 1575 N N . TRP A 1 200 ? -20.977 4.001 31.123 1.00 84.88 200 TRP A N 1
ATOM 1576 C CA . TRP A 1 200 ? -21.904 3.058 31.756 1.00 84.88 200 TRP A CA 1
ATOM 1577 C C . TRP A 1 200 ? -21.328 2.402 33.018 1.00 84.88 200 TRP A C 1
ATOM 1579 O O . TRP A 1 200 ? -22.061 2.191 33.984 1.00 84.88 200 TRP A O 1
ATOM 1589 N N . LYS A 1 201 ? -20.014 2.130 33.071 1.00 84.81 201 LYS A N 1
ATOM 1590 C CA . LYS A 1 201 ? -19.336 1.675 34.304 1.00 84.81 201 LYS A CA 1
ATOM 1591 C C . LYS A 1 201 ? -19.482 2.683 35.442 1.00 84.81 201 LYS A C 1
ATOM 1593 O O . LYS A 1 201 ? -19.788 2.285 36.566 1.00 84.81 201 LYS A O 1
ATOM 1598 N N . ALA A 1 202 ? -19.295 3.971 35.162 1.00 89.31 202 ALA A N 1
ATOM 1599 C CA . ALA A 1 202 ? -19.440 5.020 36.166 1.00 89.31 202 ALA A CA 1
ATOM 1600 C C . ALA A 1 202 ? -20.901 5.198 36.620 1.00 89.31 202 ALA A C 1
ATOM 1602 O O . ALA A 1 202 ? -21.162 5.359 37.813 1.00 89.31 202 ALA A O 1
ATOM 1603 N N . GLU A 1 203 ? -21.861 5.142 35.696 1.00 88.31 203 GLU A N 1
ATOM 1604 C CA . GLU A 1 203 ? -23.291 5.249 36.013 1.00 88.31 203 GLU A CA 1
ATOM 1605 C C . GLU A 1 203 ? -23.792 4.072 36.854 1.00 88.31 203 GLU A C 1
ATOM 1607 O O . GLU A 1 203 ? -24.496 4.276 37.845 1.00 88.31 203 GLU A O 1
ATOM 1612 N N . LEU A 1 204 ? -23.376 2.846 36.526 1.00 84.94 204 LEU A N 1
ATOM 1613 C CA . LEU A 1 204 ? -23.757 1.657 37.289 1.00 84.94 204 LEU A CA 1
ATOM 1614 C C . LEU A 1 204 ? -23.139 1.634 38.691 1.00 84.94 204 LEU A C 1
ATOM 1616 O O . LEU A 1 204 ? -23.793 1.186 39.633 1.00 84.94 204 LEU A O 1
ATOM 1620 N N . ALA A 1 205 ? -21.924 2.163 38.863 1.00 86.88 205 ALA A N 1
ATOM 1621 C CA . ALA A 1 205 ? -21.333 2.346 40.188 1.00 86.88 205 ALA A CA 1
ATOM 1622 C C . ALA A 1 205 ? -22.169 3.310 41.052 1.00 86.88 205 ALA A C 1
ATOM 1624 O O . ALA A 1 205 ? -22.494 2.982 42.192 1.00 86.88 205 ALA A O 1
ATOM 1625 N N . LYS A 1 206 ? -22.603 4.445 40.484 1.00 89.31 206 LYS A N 1
ATOM 1626 C CA . LYS A 1 206 ? -23.489 5.401 41.172 1.00 89.31 206 LYS A CA 1
ATOM 1627 C C . LYS A 1 206 ? -24.843 4.784 41.525 1.00 89.31 206 LYS A C 1
ATOM 1629 O O . LYS A 1 206 ? -25.321 4.959 42.641 1.00 89.31 206 LYS A O 1
ATOM 1634 N N . LEU A 1 207 ? -25.458 4.041 40.602 1.00 84.50 207 LEU A N 1
ATOM 1635 C CA . LEU A 1 207 ? -26.721 3.336 40.857 1.00 84.50 207 LEU A CA 1
ATOM 1636 C C . LEU A 1 207 ? -26.584 2.332 42.005 1.00 84.50 207 LEU A C 1
ATOM 1638 O O . LEU A 1 207 ? -27.459 2.264 42.865 1.00 84.50 207 LEU A O 1
ATOM 1642 N N . LYS A 1 208 ? -25.470 1.595 42.060 1.00 85.81 208 LYS A N 1
ATOM 1643 C CA . LYS A 1 208 ? -25.180 0.666 43.156 1.00 85.81 208 LYS A CA 1
ATOM 1644 C C . LYS A 1 208 ? -25.119 1.372 44.510 1.00 85.81 208 LYS A C 1
ATOM 1646 O O . LYS A 1 208 ? -25.713 0.884 45.467 1.00 85.81 208 LYS A O 1
ATOM 1651 N N . GLU A 1 209 ? -24.441 2.514 44.592 1.00 88.62 209 GLU A N 1
ATOM 1652 C CA . GLU A 1 209 ? -24.392 3.321 45.818 1.00 88.62 209 GLU A CA 1
ATOM 1653 C C . GLU A 1 209 ? -25.779 3.841 46.212 1.00 88.62 209 GLU A C 1
ATOM 1655 O O . GLU A 1 209 ? -26.179 3.714 47.369 1.00 88.62 209 GLU A O 1
ATOM 1660 N N . LEU A 1 210 ? -26.547 4.359 45.248 1.00 85.25 210 LEU A N 1
ATOM 1661 C CA . LEU A 1 210 ? -27.896 4.875 45.490 1.00 85.25 210 LEU A CA 1
ATOM 1662 C C . LEU A 1 210 ? -28.859 3.795 45.992 1.00 85.25 210 LEU A C 1
ATOM 1664 O O . LEU A 1 210 ? -29.651 4.077 46.889 1.00 85.25 210 LEU A O 1
ATOM 1668 N N . ILE A 1 211 ? -28.778 2.564 45.474 1.00 80.88 211 ILE A N 1
ATOM 1669 C CA . ILE A 1 211 ? -29.598 1.443 45.961 1.00 80.88 211 ILE A CA 1
ATOM 1670 C C . ILE A 1 211 ? -29.262 1.113 47.418 1.00 80.88 211 ILE A C 1
ATOM 1672 O O . ILE A 1 211 ? -30.177 0.904 48.211 1.00 80.88 211 ILE A O 1
ATOM 1676 N N . VAL A 1 212 ? -27.980 1.116 47.800 1.00 84.00 212 VAL A N 1
ATOM 1677 C CA . VAL A 1 212 ? -27.568 0.875 49.194 1.00 84.00 212 VAL A CA 1
ATOM 1678 C C . VAL A 1 212 ? -28.068 1.990 50.111 1.00 84.00 212 VAL A C 1
ATOM 1680 O O . VAL A 1 212 ? -28.655 1.707 51.151 1.00 84.00 212 VAL A O 1
ATOM 1683 N N . VAL A 1 213 ? -27.899 3.256 49.719 1.00 86.56 213 VAL A N 1
ATOM 1684 C CA . VAL A 1 213 ? -28.386 4.402 50.504 1.00 86.56 213 VAL A CA 1
ATOM 1685 C C . VAL A 1 213 ? -29.907 4.354 50.663 1.00 86.56 213 VAL A C 1
ATOM 1687 O O . VAL A 1 213 ? -30.414 4.538 51.769 1.00 86.56 213 VAL A O 1
ATOM 1690 N N . ALA A 1 214 ? -30.637 4.067 49.582 1.00 79.88 214 ALA A N 1
ATOM 1691 C CA . ALA A 1 214 ? -32.090 3.939 49.612 1.00 79.88 214 ALA A CA 1
ATOM 1692 C C . ALA A 1 214 ? -32.546 2.761 50.487 1.00 79.88 214 ALA A C 1
ATOM 1694 O O . ALA A 1 214 ? -33.522 2.896 51.222 1.00 79.88 214 ALA A O 1
ATOM 1695 N N . ALA A 1 215 ? -31.835 1.630 50.447 1.00 80.75 215 ALA A N 1
ATOM 1696 C CA . ALA A 1 215 ? -32.103 0.476 51.297 1.00 80.75 215 ALA A CA 1
ATOM 1697 C C . ALA A 1 215 ? -31.939 0.811 52.786 1.00 80.75 215 ALA A C 1
ATOM 1699 O O . ALA A 1 215 ? -32.861 0.557 53.558 1.00 80.75 215 ALA A O 1
ATOM 1700 N N . THR A 1 216 ? -30.825 1.438 53.175 1.00 84.25 216 THR A N 1
ATOM 1701 C CA . THR A 1 216 ? -30.566 1.826 54.571 1.00 84.25 216 THR A CA 1
ATOM 1702 C C . THR A 1 216 ? -31.579 2.851 55.070 1.00 84.25 216 THR A C 1
ATOM 1704 O O . THR A 1 216 ? -32.213 2.640 56.100 1.00 84.25 216 THR A O 1
ATOM 1707 N N . ALA A 1 217 ? -31.803 3.930 54.309 1.00 81.12 217 ALA A N 1
ATOM 1708 C CA . ALA A 1 217 ? -32.769 4.968 54.678 1.00 81.12 217 ALA A CA 1
ATOM 1709 C C . ALA A 1 217 ? -34.178 4.393 54.867 1.00 81.12 217 ALA A C 1
ATOM 1711 O O . ALA A 1 217 ? -34.963 4.866 55.691 1.00 81.12 217 ALA A O 1
ATOM 1712 N N . ARG A 1 218 ? -34.499 3.352 54.102 1.00 79.38 218 ARG A N 1
ATOM 1713 C CA . ARG A 1 218 ? -35.774 2.673 54.203 1.00 79.38 218 ARG A CA 1
ATOM 1714 C C . ARG A 1 218 ? -35.858 1.727 55.398 1.00 79.38 218 ARG A C 1
ATOM 1716 O O . ARG A 1 218 ? -36.894 1.722 56.051 1.00 79.38 218 ARG A O 1
ATOM 1723 N N . GLU A 1 219 ? -34.814 0.961 55.700 1.00 83.75 219 GLU A N 1
ATOM 1724 C CA . GLU A 1 219 ? -34.758 0.139 56.919 1.00 83.75 219 GLU A CA 1
ATOM 1725 C C . GLU A 1 219 ? -34.916 1.012 58.177 1.00 83.75 219 GLU A C 1
ATOM 1727 O O . GLU A 1 219 ? -35.702 0.683 59.070 1.00 83.75 219 GLU A O 1
ATOM 1732 N N . ASP A 1 220 ? -34.274 2.184 58.199 1.00 82.19 220 ASP A N 1
ATOM 1733 C CA . ASP A 1 220 ? -34.423 3.174 59.271 1.00 82.19 220 ASP A CA 1
ATOM 1734 C C . ASP A 1 220 ? -35.849 3.743 59.350 1.00 82.19 220 ASP A C 1
ATOM 1736 O O . ASP A 1 220 ? -36.417 3.886 60.442 1.00 82.19 220 ASP A O 1
ATOM 1740 N N . ALA A 1 221 ? -36.460 4.042 58.198 1.00 78.94 221 ALA A N 1
ATOM 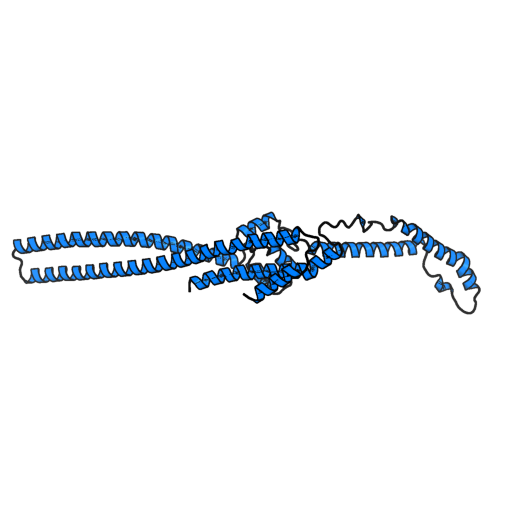1741 C CA . ALA A 1 221 ? -37.838 4.516 58.127 1.00 78.94 221 ALA A CA 1
ATOM 1742 C C . ALA A 1 221 ? -38.835 3.443 58.590 1.00 78.94 221 ALA A C 1
ATOM 1744 O O . ALA A 1 221 ? -39.739 3.755 59.359 1.00 78.94 221 ALA A O 1
ATOM 1745 N N . GLU A 1 222 ? -38.665 2.182 58.181 1.00 80.56 222 GLU A N 1
ATOM 1746 C CA . GLU A 1 222 ? -39.498 1.052 58.612 1.00 80.56 222 GLU A CA 1
ATOM 1747 C C . GLU A 1 222 ? -39.388 0.807 60.119 1.00 80.56 222 GLU A C 1
ATOM 1749 O O . GLU A 1 222 ? -40.402 0.559 60.777 1.00 80.56 222 GLU A O 1
ATOM 1754 N N . LYS A 1 223 ? -38.182 0.923 60.685 1.00 83.56 223 LYS A N 1
ATOM 1755 C CA . LYS A 1 223 ? -37.967 0.832 62.132 1.00 83.56 223 LYS A CA 1
ATOM 1756 C C . LYS A 1 223 ? -38.678 1.964 62.876 1.00 83.56 223 LYS A C 1
ATOM 1758 O O . LYS A 1 223 ? -39.470 1.694 63.776 1.00 83.56 223 LYS A O 1
ATOM 1763 N N . SER A 1 224 ? -38.462 3.208 62.447 1.00 80.12 224 SER A N 1
ATOM 1764 C CA . SER A 1 224 ? -39.107 4.392 63.035 1.00 80.12 224 SER A CA 1
ATOM 1765 C C . SER A 1 224 ? -40.633 4.311 62.940 1.00 80.12 224 SER A C 1
ATOM 1767 O O . SER A 1 224 ? -41.358 4.717 63.849 1.00 80.12 224 SER A O 1
ATOM 1769 N N . LEU A 1 225 ? -41.136 3.755 61.834 1.00 78.12 225 LEU A N 1
ATOM 1770 C CA . LEU A 1 225 ? -42.555 3.534 61.613 1.00 78.12 225 LEU A CA 1
ATOM 1771 C C . LEU A 1 225 ? -43.112 2.511 62.606 1.00 78.12 225 LEU A C 1
ATOM 1773 O O . LEU A 1 225 ? -44.106 2.815 63.255 1.00 78.12 225 LEU A O 1
ATOM 1777 N N . LYS A 1 226 ? -42.465 1.348 62.777 1.00 79.06 226 LYS A N 1
ATOM 1778 C CA . LYS A 1 226 ? -42.876 0.329 63.762 1.00 79.06 226 LYS A CA 1
ATOM 1779 C C . LYS A 1 226 ? -42.915 0.887 65.184 1.00 79.06 226 LYS A C 1
ATOM 1781 O O . LYS A 1 226 ? -43.924 0.727 65.864 1.00 79.06 226 LYS A O 1
ATOM 1786 N N . GLU A 1 227 ? -41.876 1.612 65.594 1.00 81.50 227 GLU A N 1
ATOM 1787 C CA . GLU A 1 227 ? -41.818 2.267 66.909 1.00 81.50 227 GLU A CA 1
ATOM 1788 C C . GLU A 1 227 ? -42.987 3.257 67.099 1.00 81.50 227 GLU A C 1
ATOM 1790 O O . GLU A 1 227 ? -43.654 3.269 68.136 1.00 81.50 227 GLU A O 1
ATOM 1795 N N . ALA A 1 228 ? -43.313 4.047 66.069 1.00 76.00 228 ALA A N 1
ATOM 1796 C CA . ALA A 1 228 ? -44.456 4.959 66.101 1.00 76.00 228 ALA A CA 1
ATOM 1797 C C . ALA A 1 228 ? -45.818 4.236 66.106 1.00 76.00 228 ALA A C 1
ATOM 1799 O O . ALA A 1 228 ? -46.776 4.742 66.701 1.00 76.00 228 ALA A O 1
ATOM 1800 N N . GLN A 1 229 ? -45.929 3.074 65.449 1.00 74.44 229 GLN A N 1
ATOM 1801 C CA . GLN A 1 229 ? -47.144 2.252 65.447 1.00 74.44 229 GLN A CA 1
ATOM 1802 C C . GLN A 1 229 ? -47.428 1.673 66.839 1.00 74.44 229 GLN A C 1
ATOM 1804 O O . GLN A 1 229 ? -48.573 1.741 67.296 1.00 74.44 229 GLN A O 1
ATOM 1809 N N . GLU A 1 230 ? -46.398 1.159 67.517 1.00 77.06 230 GLU A N 1
ATOM 1810 C CA . GLU A 1 230 ? -46.486 0.626 68.883 1.00 77.06 230 GLU A CA 1
ATOM 1811 C C . GLU A 1 230 ? -46.865 1.719 69.892 1.00 77.06 230 GLU A C 1
ATOM 1813 O O . GLU A 1 230 ? -47.720 1.504 70.750 1.00 77.06 230 GLU A O 1
ATOM 1818 N N . ALA A 1 231 ? -46.314 2.927 69.738 1.00 76.50 231 ALA A N 1
ATOM 1819 C CA . ALA A 1 231 ? -46.604 4.054 70.624 1.00 76.50 231 ALA A CA 1
ATOM 1820 C C . ALA A 1 231 ? -48.028 4.631 70.476 1.00 76.50 231 ALA A C 1
ATOM 1822 O O . ALA A 1 231 ? -48.544 5.230 71.421 1.00 76.50 231 ALA A O 1
ATOM 1823 N N . LYS A 1 232 ? -48.666 4.503 69.300 1.00 74.06 232 LYS A N 1
ATOM 1824 C CA . LYS A 1 232 ? -49.961 5.151 68.998 1.00 74.06 232 LYS A CA 1
ATOM 1825 C C . LYS A 1 232 ? -51.189 4.241 69.034 1.00 74.06 232 LYS A C 1
ATOM 1827 O O . LYS A 1 232 ? -52.291 4.772 68.920 1.00 74.06 232 LYS A O 1
ATOM 1832 N N . GLY A 1 233 ? -51.038 2.921 69.167 1.00 71.25 233 GLY A N 1
ATOM 1833 C CA . GLY A 1 233 ? -52.186 2.003 69.219 1.00 71.25 233 GLY A CA 1
ATOM 1834 C C . GLY A 1 233 ? -53.113 2.133 68.001 1.00 71.25 233 GLY A C 1
ATOM 1835 O O . GLY A 1 233 ? -54.321 2.306 68.147 1.00 71.25 233 GLY A O 1
ATOM 1836 N N . LEU A 1 234 ? -52.536 2.138 66.794 1.00 70.81 234 LEU A N 1
ATOM 1837 C CA . LEU A 1 234 ? -53.283 2.284 65.536 1.00 70.81 234 LEU A CA 1
ATOM 1838 C C . LEU A 1 234 ? -54.332 1.176 65.347 1.00 70.81 234 LEU A C 1
ATOM 1840 O O . LEU A 1 234 ? -54.121 0.043 65.773 1.00 70.81 234 LEU A O 1
ATOM 1844 N N . SER A 1 235 ? -55.423 1.487 64.637 1.00 75.94 235 SER A N 1
ATOM 1845 C CA . SER A 1 235 ? -56.430 0.489 64.255 1.00 75.94 235 SER A CA 1
ATOM 1846 C C . SER A 1 235 ? -55.848 -0.580 63.320 1.00 75.94 235 SER A C 1
ATOM 1848 O O . SER A 1 235 ? -54.940 -0.304 62.529 1.00 75.94 235 SER A O 1
ATOM 1850 N N . GLU A 1 236 ? -56.406 -1.793 63.366 1.00 76.44 236 GLU A N 1
ATOM 1851 C CA . GLU A 1 236 ? -55.973 -2.928 62.533 1.00 76.44 236 GLU A CA 1
ATOM 1852 C C . GLU A 1 236 ? -55.970 -2.592 61.030 1.00 76.44 236 GLU A C 1
ATOM 1854 O O . GLU A 1 236 ? -55.061 -2.972 60.294 1.00 76.44 236 GLU A O 1
ATOM 1859 N N . GLU A 1 237 ? -56.944 -1.804 60.568 1.00 76.69 237 GLU A N 1
ATOM 1860 C CA . GLU A 1 237 ? -57.063 -1.405 59.162 1.00 76.69 237 GLU A CA 1
ATOM 1861 C C . GLU A 1 237 ? -55.926 -0.463 58.716 1.00 76.69 237 GLU A C 1
ATOM 1863 O O . GLU A 1 237 ? -55.403 -0.579 57.602 1.00 76.69 237 GLU A O 1
ATOM 1868 N N . ALA A 1 238 ? -55.478 0.435 59.602 1.00 74.00 238 ALA A N 1
ATOM 1869 C CA . ALA A 1 238 ? -54.330 1.304 59.351 1.00 74.00 238 ALA A CA 1
ATOM 1870 C C . ALA A 1 238 ? -53.012 0.513 59.358 1.00 74.00 238 ALA A C 1
ATOM 1872 O O . ALA A 1 238 ? -52.140 0.770 58.524 1.00 74.00 238 ALA A O 1
ATOM 1873 N N . GLN A 1 239 ? -52.882 -0.482 60.242 1.00 74.25 239 GLN A N 1
ATOM 1874 C CA . GLN A 1 239 ? -51.729 -1.387 60.267 1.00 74.25 239 GLN A CA 1
ATOM 1875 C C . GLN A 1 239 ? -51.642 -2.235 58.991 1.00 74.25 239 GLN A C 1
ATOM 1877 O O . GLN A 1 239 ? -50.567 -2.335 58.398 1.00 74.25 239 GLN A O 1
ATOM 1882 N N . ALA A 1 240 ? -52.768 -2.771 58.511 1.00 79.44 240 ALA A N 1
ATOM 1883 C CA . ALA A 1 240 ? -52.821 -3.574 57.291 1.00 79.44 240 ALA A CA 1
ATOM 1884 C C . ALA A 1 240 ? -52.431 -2.770 56.035 1.00 79.44 240 ALA A C 1
ATOM 1886 O O . ALA A 1 240 ? -51.670 -3.256 55.193 1.00 79.44 240 ALA A O 1
ATOM 1887 N N . LYS A 1 241 ? -52.897 -1.517 55.912 1.00 78.94 241 LYS A N 1
ATOM 1888 C CA . LYS A 1 241 ? -52.497 -0.621 54.808 1.00 78.94 241 LYS A CA 1
ATOM 1889 C C . LYS A 1 241 ? -51.000 -0.316 54.824 1.00 78.94 241 LYS A C 1
ATOM 1891 O O . LYS A 1 241 ? -50.368 -0.338 53.769 1.00 78.94 241 LYS A O 1
ATOM 1896 N N . LEU A 1 242 ? -50.438 -0.062 56.006 1.00 74.94 242 LEU A N 1
ATOM 1897 C CA . LEU A 1 242 ? -49.008 0.197 56.169 1.00 74.94 242 LEU A CA 1
ATOM 1898 C C . LEU A 1 242 ? -48.164 -1.026 55.800 1.00 74.94 242 LEU A C 1
ATOM 1900 O O . LEU A 1 242 ? -47.224 -0.904 55.018 1.00 74.94 242 LEU A O 1
ATOM 1904 N N . ALA A 1 243 ? -48.535 -2.207 56.304 1.00 79.25 243 ALA A N 1
ATOM 1905 C CA . ALA A 1 243 ? -47.850 -3.462 56.003 1.00 79.25 243 ALA A CA 1
ATOM 1906 C C . ALA A 1 243 ? -47.840 -3.751 54.494 1.00 79.25 243 ALA A C 1
ATOM 1908 O O . ALA A 1 243 ? -46.822 -4.170 53.946 1.00 79.25 243 ALA A O 1
ATOM 1909 N N . LYS A 1 244 ? -48.946 -3.453 53.800 1.00 83.44 244 LYS A N 1
ATOM 1910 C CA . LYS A 1 244 ? -49.033 -3.582 52.342 1.00 83.44 244 LYS A CA 1
ATOM 1911 C C . LYS A 1 244 ? -48.107 -2.603 51.608 1.00 83.44 244 LYS A C 1
ATOM 1913 O O . LYS A 1 244 ? -47.492 -2.992 50.621 1.00 83.44 244 LYS A O 1
ATOM 1918 N N . GLY A 1 245 ? -47.985 -1.364 52.088 1.00 78.50 245 GLY A N 1
ATOM 1919 C CA . GLY A 1 245 ? -47.051 -0.375 51.535 1.00 78.50 245 GLY A CA 1
ATOM 1920 C C . GLY A 1 245 ? -45.584 -0.776 51.719 1.00 78.50 245 GLY A C 1
ATOM 1921 O O . GLY A 1 245 ? -44.812 -0.727 50.768 1.00 78.50 245 GLY A O 1
ATOM 1922 N N . VAL A 1 246 ? -45.221 -1.256 52.912 1.00 80.38 246 VAL A N 1
ATOM 1923 C CA . VAL A 1 246 ? -43.878 -1.784 53.213 1.00 80.38 246 VAL A CA 1
ATOM 1924 C C . VAL A 1 246 ? -43.551 -2.999 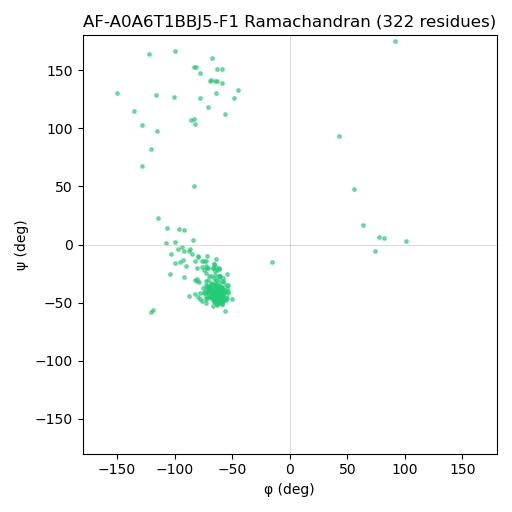52.339 1.00 80.38 246 VAL A C 1
ATOM 1926 O O . VAL A 1 246 ? -42.475 -3.072 51.747 1.00 80.38 246 VAL A O 1
ATOM 1929 N N . ALA A 1 247 ? -44.497 -3.929 52.182 1.00 84.19 247 ALA A N 1
ATOM 1930 C CA . ALA A 1 247 ? -44.327 -5.086 51.306 1.00 84.19 247 ALA A CA 1
ATOM 1931 C C . ALA A 1 247 ? -44.129 -4.683 49.832 1.00 84.19 247 ALA A C 1
ATOM 1933 O O . ALA A 1 247 ? -43.208 -5.183 49.190 1.00 84.19 247 ALA A O 1
ATOM 1934 N N . ALA A 1 248 ? -44.932 -3.743 49.317 1.00 83.38 248 ALA A N 1
ATOM 1935 C CA . ALA A 1 248 ? -44.798 -3.242 47.946 1.00 83.38 248 ALA A CA 1
ATOM 1936 C C . ALA A 1 248 ? -43.426 -2.596 47.706 1.00 83.38 248 ALA A C 1
ATOM 1938 O O . ALA A 1 248 ? -42.773 -2.872 46.702 1.00 83.38 248 ALA A O 1
ATOM 1939 N N . LEU A 1 249 ? -42.938 -1.811 48.668 1.00 79.69 249 LEU A N 1
ATOM 1940 C CA . LEU A 1 249 ? -41.594 -1.260 48.588 1.00 79.69 249 LEU A CA 1
ATOM 1941 C C . LEU A 1 249 ? -40.542 -2.386 48.588 1.00 79.69 249 LEU A C 1
ATOM 1943 O O . LEU A 1 249 ? -39.543 -2.282 47.876 1.00 79.69 249 LEU A O 1
ATOM 1947 N N . HIS A 1 250 ? -40.688 -3.458 49.388 1.00 82.31 250 HIS A N 1
ATOM 1948 C CA . HIS A 1 250 ? -39.692 -4.554 49.430 1.00 82.31 250 HIS A CA 1
ATOM 1949 C C . HIS A 1 250 ? -39.588 -5.230 48.070 1.00 82.31 250 HIS A C 1
ATOM 1951 O O . HIS A 1 250 ? -38.487 -5.548 47.625 1.00 82.31 250 HIS A O 1
ATOM 1957 N N . GLU A 1 251 ? -40.725 -5.379 47.401 1.00 86.94 251 GLU A N 1
ATOM 1958 C CA . GLU A 1 251 ? -40.788 -5.898 46.047 1.00 86.94 251 GLU A CA 1
ATOM 1959 C C . GLU A 1 251 ? -40.092 -4.966 45.041 1.00 86.94 251 GLU A C 1
ATOM 1961 O O . GLU A 1 251 ? -39.294 -5.440 44.234 1.00 86.94 251 GLU A O 1
ATOM 1966 N N . GLU A 1 252 ? -40.305 -3.647 45.116 1.00 82.25 252 GLU A N 1
ATOM 1967 C CA . GLU A 1 252 ? -39.592 -2.680 44.263 1.00 82.25 252 GLU A CA 1
ATOM 1968 C C . GLU A 1 252 ? -38.075 -2.703 44.484 1.00 82.25 252 GLU A C 1
ATOM 1970 O O . GLU A 1 252 ? -37.315 -2.675 43.515 1.00 82.25 252 GLU A O 1
ATOM 1975 N N . ARG A 1 253 ? -37.617 -2.829 45.738 1.00 81.00 253 ARG A N 1
ATOM 1976 C CA . ARG A 1 253 ? -36.188 -2.988 46.057 1.00 81.00 253 ARG A CA 1
ATOM 1977 C C . ARG A 1 253 ? -35.619 -4.252 45.419 1.00 81.00 253 ARG A C 1
ATOM 1979 O O . ARG A 1 253 ? -34.594 -4.179 44.749 1.00 81.00 253 ARG A O 1
ATOM 1986 N N . ALA A 1 254 ? -36.287 -5.391 45.600 1.00 86.31 254 ALA A N 1
ATOM 1987 C CA . ALA A 1 254 ? -35.833 -6.661 45.041 1.00 86.31 254 ALA A CA 1
ATOM 1988 C C . ALA A 1 254 ? -35.761 -6.614 43.503 1.00 86.31 254 ALA A C 1
ATOM 1990 O O . ALA A 1 254 ? -34.822 -7.147 42.905 1.00 86.31 254 ALA A O 1
ATOM 1991 N N . ARG A 1 255 ? -36.716 -5.929 42.855 1.00 87.19 255 ARG A N 1
ATOM 1992 C CA . ARG A 1 255 ? -36.687 -5.678 41.406 1.00 87.19 255 ARG A CA 1
ATOM 1993 C C . ARG A 1 255 ? -35.502 -4.797 41.010 1.00 87.19 255 ARG A C 1
ATOM 1995 O O . ARG A 1 255 ? -34.743 -5.199 40.137 1.00 87.19 255 ARG A O 1
ATOM 2002 N N . ALA A 1 256 ? -35.283 -3.670 41.687 1.00 79.75 256 ALA A N 1
ATOM 2003 C CA . ALA A 1 256 ? -34.165 -2.769 41.397 1.00 79.75 256 ALA A CA 1
ATOM 2004 C C . ALA A 1 256 ? -32.790 -3.440 41.588 1.00 79.75 256 ALA A C 1
ATOM 2006 O O . ALA A 1 256 ? -31.889 -3.247 40.773 1.00 79.75 256 ALA A O 1
ATOM 2007 N N . GLU A 1 257 ? -32.627 -4.264 42.629 1.00 84.75 257 GLU A N 1
ATOM 2008 C CA . GLU A 1 257 ? -31.410 -5.057 42.858 1.00 84.75 257 GLU A CA 1
ATOM 2009 C C . GLU A 1 257 ? -31.192 -6.094 41.742 1.00 84.75 257 GLU A C 1
ATOM 2011 O O . GLU A 1 257 ? -30.072 -6.254 41.251 1.00 84.75 257 GLU A O 1
ATOM 2016 N N . THR A 1 258 ? -32.266 -6.752 41.293 1.00 90.81 258 THR A N 1
ATOM 2017 C CA . THR A 1 258 ? -32.227 -7.705 40.171 1.00 90.81 258 THR A CA 1
ATOM 2018 C C . THR A 1 258 ? -31.870 -7.010 38.856 1.00 90.81 258 THR A C 1
ATOM 2020 O O . THR A 1 258 ? -31.007 -7.484 38.114 1.00 90.81 258 THR A O 1
ATOM 2023 N N . ASP A 1 259 ? -32.482 -5.862 38.570 1.00 85.69 259 ASP A N 1
ATOM 2024 C CA . ASP A 1 259 ? -32.215 -5.077 37.365 1.00 85.69 259 ASP A CA 1
ATOM 2025 C C . ASP A 1 259 ? -30.777 -4.550 37.350 1.00 85.69 259 ASP A C 1
ATOM 2027 O O . ASP A 1 259 ? -30.096 -4.650 36.326 1.00 85.69 259 ASP A O 1
ATOM 2031 N N . LEU A 1 260 ? -30.264 -4.075 38.492 1.00 83.31 260 LEU A N 1
ATOM 2032 C CA . LEU A 1 260 ? -28.868 -3.662 38.616 1.00 83.31 260 LEU A CA 1
ATOM 2033 C C . LEU A 1 260 ? -27.909 -4.833 38.362 1.00 83.31 260 LEU A C 1
ATOM 2035 O O . LEU A 1 260 ? -26.931 -4.673 37.631 1.00 83.31 260 LEU A O 1
ATOM 2039 N N . ALA A 1 261 ? -28.185 -6.012 38.927 1.00 87.00 261 ALA A N 1
ATOM 2040 C CA . ALA A 1 261 ? -27.375 -7.205 38.689 1.00 87.00 261 ALA A CA 1
ATOM 2041 C C . ALA A 1 261 ? -27.358 -7.590 37.198 1.00 87.00 261 ALA A C 1
ATOM 2043 O O . ALA A 1 261 ? -26.294 -7.870 36.639 1.00 87.00 261 ALA A O 1
ATOM 2044 N N . ASN A 1 262 ? -28.513 -7.523 36.530 1.00 89.12 262 ASN A N 1
ATOM 2045 C CA . ASN A 1 262 ? -28.632 -7.775 35.094 1.00 89.12 262 ASN A CA 1
ATOM 2046 C C . ASN A 1 262 ? -27.842 -6.759 34.253 1.00 89.12 262 ASN A C 1
ATOM 2048 O O . ASN A 1 262 ? -27.179 -7.141 33.286 1.00 89.12 262 ASN A O 1
ATOM 2052 N N . LEU A 1 263 ? -27.890 -5.471 34.604 1.00 84.00 263 LEU A N 1
ATOM 2053 C CA . LEU A 1 263 ? -27.139 -4.424 33.905 1.00 84.00 263 LEU A CA 1
ATOM 2054 C C . LEU A 1 263 ? -25.625 -4.581 34.091 1.00 84.00 263 LEU A C 1
ATOM 2056 O O . LEU A 1 263 ? -24.883 -4.473 33.116 1.00 84.00 263 LEU A O 1
ATOM 2060 N N . LEU A 1 264 ? -25.164 -4.909 35.303 1.00 82.56 264 LEU A N 1
ATOM 2061 C CA . LEU A 1 264 ? -23.752 -5.198 35.576 1.00 82.56 264 LEU A CA 1
ATOM 2062 C C . LEU A 1 264 ? -23.250 -6.400 34.766 1.00 82.56 264 LEU A C 1
ATOM 2064 O O . LEU A 1 264 ? -22.160 -6.340 34.199 1.00 82.56 264 LEU A O 1
ATOM 2068 N N . ALA A 1 265 ? -24.052 -7.462 34.656 1.00 87.50 265 ALA A N 1
ATOM 2069 C CA . ALA A 1 265 ? -23.707 -8.629 33.847 1.00 87.50 265 ALA A CA 1
ATOM 2070 C C . ALA A 1 265 ? -23.608 -8.290 32.348 1.00 87.50 265 ALA A C 1
ATOM 2072 O O . ALA A 1 265 ? -22.660 -8.704 31.678 1.00 87.50 265 ALA A O 1
ATOM 2073 N N . LYS A 1 266 ? -24.549 -7.495 31.817 1.00 84.25 266 LYS A N 1
ATOM 2074 C CA . LYS A 1 266 ? -24.507 -7.027 30.420 1.00 84.25 266 LYS A CA 1
ATOM 2075 C C . LYS A 1 266 ? -23.290 -6.146 30.145 1.00 84.25 266 LYS A C 1
ATOM 2077 O O . LYS A 1 266 ? -22.665 -6.283 29.097 1.00 84.25 266 LYS A O 1
ATOM 2082 N N . LEU A 1 267 ? -22.936 -5.274 31.086 1.00 81.56 267 LEU A N 1
ATOM 2083 C CA . LEU A 1 267 ? -21.771 -4.405 30.975 1.00 81.56 267 LEU A CA 1
ATOM 2084 C C . LEU A 1 267 ? -20.456 -5.191 30.979 1.00 81.56 267 LEU A C 1
ATOM 2086 O O . LEU A 1 267 ? -19.565 -4.897 30.187 1.00 81.56 267 LEU A O 1
ATOM 2090 N N . ASP A 1 268 ? -20.330 -6.189 31.855 1.00 81.94 268 ASP A N 1
ATOM 2091 C CA . ASP A 1 268 ? -19.161 -7.071 31.893 1.00 81.94 268 ASP A CA 1
ATOM 2092 C C . ASP A 1 268 ? -19.010 -7.842 30.573 1.00 81.94 268 ASP A C 1
ATOM 2094 O O . ASP A 1 268 ? -17.923 -7.875 29.994 1.00 81.94 268 ASP A O 1
ATOM 2098 N N . ALA A 1 269 ? -20.114 -8.372 30.037 1.00 82.25 269 ALA A N 1
ATOM 2099 C CA . ALA A 1 269 ? -20.122 -9.031 28.734 1.00 82.25 269 ALA A CA 1
ATOM 2100 C C . ALA A 1 269 ? -19.696 -8.082 27.597 1.00 82.25 269 ALA A C 1
ATOM 2102 O O . ALA A 1 269 ? -18.835 -8.440 26.793 1.00 82.25 269 ALA A O 1
ATOM 2103 N N . ALA A 1 270 ? -20.236 -6.860 27.556 1.00 75.69 270 ALA A N 1
ATOM 2104 C CA . ALA A 1 270 ? -19.877 -5.854 26.556 1.00 75.69 270 ALA A CA 1
ATOM 2105 C C . ALA A 1 270 ? -18.411 -5.401 26.683 1.00 75.69 270 ALA A C 1
ATOM 2107 O O . ALA A 1 270 ? -17.707 -5.295 25.681 1.00 75.69 270 ALA A O 1
ATOM 2108 N N . SER A 1 271 ? -17.914 -5.210 27.910 1.00 74.31 271 SER A N 1
ATOM 2109 C CA . SER A 1 271 ? -16.512 -4.859 28.162 1.00 74.31 271 SER A CA 1
ATOM 2110 C C . SER A 1 271 ? -15.560 -5.961 27.710 1.00 74.31 271 SER A C 1
ATOM 2112 O O . SER A 1 271 ? -14.533 -5.660 27.112 1.00 74.31 271 SER A O 1
ATOM 2114 N N . LYS A 1 272 ? -15.887 -7.229 27.981 1.00 82.06 272 LYS A N 1
ATOM 2115 C CA . LYS A 1 272 ? -15.093 -8.374 27.516 1.00 82.06 272 LYS A CA 1
ATOM 2116 C C . LYS A 1 272 ? -15.108 -8.486 25.997 1.00 82.06 272 LYS A C 1
ATOM 2118 O O . LYS A 1 272 ? -14.069 -8.761 25.408 1.00 82.06 272 LYS A O 1
ATOM 2123 N N . ALA A 1 273 ? -16.258 -8.248 25.366 1.00 76.62 273 ALA A N 1
ATOM 2124 C CA . ALA A 1 273 ? -16.374 -8.254 23.912 1.00 76.62 273 ALA A CA 1
ATOM 2125 C C . ALA A 1 273 ? -15.524 -7.148 23.265 1.00 76.62 273 ALA A C 1
ATOM 2127 O O . ALA A 1 273 ? -14.835 -7.417 22.282 1.00 76.62 273 ALA A O 1
ATOM 2128 N N . LEU A 1 274 ? -15.517 -5.936 23.834 1.00 74.88 274 LEU A N 1
ATOM 2129 C CA . LEU A 1 274 ? -14.696 -4.844 23.316 1.00 74.88 274 LEU A CA 1
ATOM 2130 C C . LEU A 1 274 ? -13.198 -5.081 23.539 1.00 74.88 274 LEU A C 1
ATOM 2132 O O . LEU A 1 274 ? -12.422 -4.894 22.608 1.00 74.88 274 LEU A O 1
ATOM 2136 N N . GLU A 1 275 ? -12.776 -5.518 24.729 1.00 73.12 275 GLU A N 1
ATOM 2137 C CA . GLU A 1 275 ? -11.360 -5.833 24.974 1.00 73.12 275 GLU A CA 1
ATOM 2138 C C . GLU A 1 275 ? -10.876 -6.985 24.090 1.00 73.12 275 GLU A C 1
ATOM 2140 O O . GLU A 1 275 ? -9.791 -6.907 23.523 1.00 73.12 275 GLU A O 1
ATOM 2145 N N . ALA A 1 276 ? -11.708 -8.006 23.860 1.00 71.81 276 ALA A N 1
ATOM 2146 C CA . ALA A 1 276 ? -11.402 -9.047 22.885 1.00 71.81 276 ALA A CA 1
ATOM 2147 C C . ALA A 1 276 ? -11.261 -8.482 21.459 1.00 71.81 276 ALA A C 1
ATOM 2149 O O . ALA A 1 276 ? -10.356 -8.890 20.733 1.00 71.81 276 ALA A O 1
ATOM 2150 N N . ALA A 1 277 ? -12.108 -7.525 21.061 1.00 67.56 277 ALA A N 1
ATOM 2151 C CA . ALA A 1 277 ? -12.008 -6.860 19.762 1.00 67.56 277 ALA A CA 1
ATOM 2152 C C . ALA A 1 277 ? -10.745 -5.983 19.642 1.00 67.56 277 ALA A C 1
ATOM 2154 O O . ALA A 1 277 ? -10.108 -5.969 18.591 1.00 67.56 277 ALA A O 1
ATOM 2155 N N . LYS A 1 278 ? -10.338 -5.282 20.709 1.00 66.19 278 LYS A N 1
ATOM 2156 C CA . LYS A 1 278 ? -9.107 -4.474 20.737 1.00 66.19 278 LYS A CA 1
ATOM 2157 C C . LYS A 1 278 ? -7.839 -5.306 20.775 1.00 66.19 278 LYS A C 1
ATOM 2159 O O . LYS A 1 278 ? -6.902 -4.996 20.047 1.00 66.19 278 LYS A O 1
ATOM 2164 N N . GLU A 1 279 ? -7.782 -6.326 21.630 1.00 63.78 279 GLU A N 1
ATOM 2165 C CA . GLU A 1 279 ? -6.641 -7.237 21.681 1.00 63.78 279 GLU A CA 1
ATOM 2166 C C . GLU A 1 279 ? -6.463 -7.947 20.345 1.00 63.78 279 GLU A C 1
ATOM 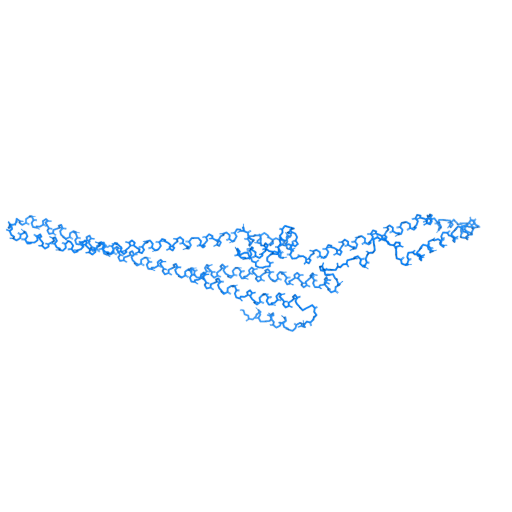2168 O O . GLU A 1 279 ? -5.324 -8.115 19.909 1.00 63.78 279 GLU A O 1
ATOM 2173 N N . ALA A 1 280 ? -7.570 -8.328 19.692 1.00 59.97 280 ALA A N 1
ATOM 2174 C CA . ALA A 1 280 ? -7.539 -8.823 18.325 1.00 59.97 280 ALA A CA 1
ATOM 2175 C C . ALA A 1 280 ? -6.883 -7.776 17.410 1.00 59.97 280 ALA A C 1
ATOM 2177 O O . ALA A 1 280 ? -5.803 -8.053 16.897 1.00 59.97 280 ALA A O 1
ATOM 2178 N N . LEU A 1 281 ? -7.415 -6.547 17.353 1.00 57.75 281 LEU A N 1
ATOM 2179 C CA . LEU A 1 281 ? -6.906 -5.470 16.489 1.00 57.75 281 LEU A CA 1
ATOM 2180 C C . LEU A 1 281 ? -5.429 -5.081 16.748 1.00 57.75 281 LEU A C 1
ATOM 2182 O O . LEU A 1 281 ? -4.691 -4.741 15.824 1.00 57.75 281 LEU A O 1
ATOM 2186 N N . GLN A 1 282 ? -4.966 -5.085 18.004 1.00 54.50 282 GLN A N 1
ATOM 2187 C CA . GLN A 1 282 ? -3.592 -4.699 18.366 1.00 54.50 282 GLN A CA 1
ATOM 2188 C C . GLN A 1 282 ? -2.567 -5.809 18.120 1.00 54.50 282 GLN A C 1
ATOM 2190 O O . GLN A 1 282 ? -1.497 -5.534 17.569 1.00 54.50 282 GLN A O 1
ATOM 2195 N N . LYS A 1 283 ? -2.868 -7.059 18.511 1.00 52.69 283 LYS A N 1
ATOM 2196 C CA . LYS A 1 283 ? -2.000 -8.210 18.195 1.00 52.69 283 LYS A CA 1
ATOM 2197 C C . LYS A 1 283 ? -1.857 -8.355 16.690 1.00 52.69 283 LYS A C 1
ATOM 2199 O O . LYS A 1 283 ? -0.773 -8.649 16.193 1.00 52.69 283 LYS A O 1
ATOM 2204 N N . SER A 1 284 ? -2.937 -8.081 15.980 1.00 46.00 284 SER A N 1
ATOM 2205 C CA . SER A 1 284 ? -2.961 -8.127 14.542 1.00 46.00 284 SER A CA 1
ATOM 2206 C C . SER A 1 284 ? -2.095 -6.982 13.953 1.00 46.00 284 SER A C 1
ATOM 2208 O O . SER A 1 284 ? -1.227 -7.218 13.109 1.00 46.00 284 SER A O 1
ATOM 2210 N N . PHE A 1 285 ? -2.165 -5.742 14.451 1.00 41.44 285 PHE A N 1
ATOM 2211 C CA . PHE A 1 285 ? -1.315 -4.631 13.966 1.00 41.44 285 PHE A CA 1
ATOM 2212 C C . PHE A 1 285 ? 0.213 -4.830 14.166 1.00 41.44 285 PHE A C 1
ATOM 2214 O O . PHE A 1 285 ? 1.008 -4.465 13.295 1.00 41.44 285 PHE A O 1
ATOM 2221 N N . VAL A 1 286 ? 0.651 -5.420 15.288 1.00 43.53 286 VAL A N 1
ATOM 2222 C CA . VAL A 1 286 ? 2.087 -5.594 15.630 1.00 43.53 286 VAL A CA 1
ATOM 2223 C C . VAL A 1 286 ? 2.733 -6.797 14.922 1.00 43.53 286 VAL A C 1
ATOM 2225 O O . VAL A 1 286 ? 3.915 -6.754 14.574 1.00 43.53 286 VAL A O 1
ATOM 2228 N N . VAL A 1 287 ? 1.968 -7.858 14.649 1.00 44.38 287 VAL A N 1
ATOM 2229 C CA . VAL A 1 287 ? 2.461 -9.036 13.906 1.00 44.38 287 VAL A CA 1
ATOM 2230 C C . VAL A 1 287 ? 2.506 -8.767 12.394 1.00 44.38 287 VAL A C 1
ATOM 2232 O O . VAL A 1 287 ? 3.423 -9.218 11.713 1.00 44.38 287 VAL A O 1
ATOM 2235 N N . GLY A 1 288 ? 1.591 -7.949 11.859 1.00 40.19 288 GLY A N 1
ATOM 2236 C CA . GLY A 1 288 ? 1.597 -7.556 10.442 1.00 40.19 288 GLY A CA 1
ATOM 2237 C C . GLY A 1 288 ? 2.730 -6.600 10.036 1.00 40.19 288 GLY A C 1
ATOM 2238 O O . GLY A 1 288 ? 3.079 -6.524 8.861 1.00 40.19 288 GLY A O 1
ATOM 2239 N N . THR A 1 289 ? 3.338 -5.893 10.993 1.00 36.84 289 THR A N 1
ATOM 2240 C CA . THR A 1 289 ? 4.434 -4.934 10.748 1.00 36.84 289 THR A CA 1
ATOM 2241 C C . THR A 1 289 ? 5.829 -5.531 10.944 1.00 36.84 289 THR A C 1
ATOM 2243 O O . THR A 1 289 ? 6.805 -4.971 10.451 1.00 36.84 289 THR A O 1
ATOM 2246 N N . THR A 1 290 ? 5.950 -6.700 11.580 1.00 41.06 290 THR A N 1
ATOM 2247 C CA . THR A 1 290 ? 7.237 -7.400 11.759 1.00 41.06 290 THR A CA 1
ATOM 2248 C C . THR A 1 290 ? 7.675 -8.191 10.518 1.00 41.06 290 THR A C 1
ATOM 2250 O O . THR A 1 290 ? 8.868 -8.394 10.325 1.00 41.06 290 THR A O 1
ATOM 2253 N N . GLY A 1 291 ? 6.758 -8.531 9.602 1.00 40.34 291 GLY A N 1
ATOM 2254 C CA . GLY A 1 291 ? 7.107 -9.066 8.273 1.00 40.34 291 GLY A CA 1
ATOM 2255 C C . GLY A 1 291 ? 7.686 -8.019 7.306 1.00 40.34 291 GLY A C 1
ATOM 2256 O O . GLY A 1 291 ? 8.369 -8.370 6.345 1.00 40.34 291 GLY A O 1
ATOM 2257 N N . SER A 1 292 ? 7.476 -6.722 7.573 1.00 43.41 292 SER A N 1
ATOM 2258 C CA . SER A 1 292 ? 8.032 -5.623 6.765 1.00 43.41 292 SER A CA 1
ATOM 2259 C C . SER A 1 292 ? 9.559 -5.531 6.896 1.00 43.41 292 SER A C 1
ATOM 2261 O O . SER A 1 292 ? 10.217 -5.167 5.928 1.00 43.41 292 SER A O 1
ATOM 2263 N N . SER A 1 293 ? 10.173 -5.974 8.006 1.00 45.59 293 SER A N 1
ATOM 2264 C CA . SER A 1 293 ? 11.643 -6.004 8.108 1.00 45.59 293 SER A CA 1
ATOM 2265 C C . SER A 1 293 ? 12.285 -7.109 7.262 1.00 45.59 293 SER A C 1
ATOM 2267 O O . SER A 1 293 ? 13.354 -6.897 6.694 1.00 45.59 293 SER A O 1
ATOM 2269 N N . GLU A 1 294 ? 11.640 -8.271 7.122 1.00 44.38 294 GLU A N 1
ATOM 2270 C CA . GLU A 1 294 ? 12.094 -9.323 6.195 1.00 44.38 294 GLU A CA 1
ATOM 2271 C C . GLU A 1 294 ? 11.853 -8.914 4.736 1.00 44.38 294 GLU A C 1
ATOM 2273 O O . GLU A 1 294 ? 12.697 -9.164 3.877 1.00 44.38 294 GLU A O 1
ATOM 2278 N N . LEU A 1 295 ? 10.756 -8.200 4.464 1.00 46.97 295 LEU A N 1
ATOM 2279 C CA . LEU A 1 295 ? 10.453 -7.624 3.153 1.00 46.97 295 LEU A CA 1
ATOM 2280 C C . LEU A 1 295 ? 11.446 -6.516 2.761 1.00 46.97 295 LEU A C 1
ATOM 2282 O O . LEU A 1 295 ? 11.955 -6.518 1.641 1.00 46.97 295 LEU A O 1
ATOM 2286 N N . GLU A 1 296 ? 11.790 -5.613 3.685 1.00 46.41 296 GLU A N 1
ATOM 2287 C CA . GLU A 1 296 ? 12.853 -4.621 3.505 1.00 46.41 296 GLU A CA 1
ATOM 2288 C C . GLU A 1 296 ? 14.198 -5.299 3.264 1.00 46.41 296 GLU A C 1
ATOM 2290 O O . GLU A 1 296 ? 14.971 -4.821 2.435 1.00 46.41 296 GLU A O 1
ATOM 2295 N N . THR A 1 297 ? 14.479 -6.398 3.967 1.00 49.88 297 THR A N 1
ATOM 2296 C CA . THR A 1 297 ? 15.720 -7.158 3.798 1.00 49.88 297 THR A CA 1
ATOM 2297 C C . THR A 1 297 ? 15.754 -7.813 2.422 1.00 49.88 297 THR A C 1
ATOM 2299 O O . THR A 1 297 ? 16.732 -7.628 1.713 1.00 49.88 297 THR A O 1
ATOM 2302 N N . MET A 1 298 ? 14.666 -8.431 1.955 1.00 48.16 298 MET A N 1
ATOM 2303 C CA . MET A 1 298 ? 14.583 -8.997 0.603 1.00 48.16 298 MET A CA 1
ATOM 2304 C C . MET A 1 298 ? 14.645 -7.927 -0.494 1.00 48.16 298 MET A C 1
ATOM 2306 O O . MET A 1 298 ? 15.365 -8.093 -1.477 1.00 48.16 298 MET A O 1
ATOM 2310 N N . ILE A 1 299 ? 13.949 -6.796 -0.347 1.00 48.19 299 ILE A N 1
ATOM 2311 C CA . ILE A 1 299 ? 14.005 -5.686 -1.312 1.00 48.19 299 ILE A CA 1
ATOM 2312 C C . ILE A 1 299 ? 15.404 -5.053 -1.321 1.00 48.19 299 ILE A C 1
ATOM 2314 O O . ILE A 1 299 ? 15.919 -4.744 -2.399 1.00 48.19 299 ILE A O 1
ATOM 2318 N N . LYS A 1 300 ? 16.048 -4.886 -0.156 1.00 48.31 300 LYS A N 1
ATOM 2319 C CA . LYS A 1 300 ? 17.436 -4.408 -0.046 1.00 48.31 300 LYS A CA 1
ATOM 2320 C C . LYS A 1 300 ? 18.415 -5.422 -0.625 1.00 48.31 300 LYS A C 1
ATOM 2322 O O . LYS A 1 300 ? 19.241 -5.017 -1.424 1.00 48.31 300 LYS A O 1
ATOM 2327 N N . GLU A 1 301 ? 18.308 -6.712 -0.331 1.00 47.25 301 GLU A N 1
ATOM 2328 C CA . GLU A 1 301 ? 19.177 -7.766 -0.876 1.00 47.25 301 GLU A CA 1
ATOM 2329 C C . GLU A 1 301 ? 19.041 -7.901 -2.399 1.00 47.25 301 GLU A C 1
ATOM 2331 O O . GLU A 1 301 ? 20.045 -8.034 -3.101 1.00 47.25 301 GLU A O 1
ATOM 2336 N N . THR A 1 302 ? 17.825 -7.756 -2.935 1.00 49.66 302 THR A N 1
ATOM 2337 C CA . THR A 1 302 ? 17.574 -7.769 -4.387 1.00 49.66 302 THR A CA 1
ATOM 2338 C C . THR A 1 302 ? 18.062 -6.482 -5.070 1.00 49.66 302 THR A C 1
ATOM 2340 O O . THR A 1 302 ? 18.503 -6.519 -6.217 1.00 49.66 302 THR A O 1
ATOM 2343 N N . ARG A 1 303 ? 18.029 -5.332 -4.376 1.00 43.50 303 ARG A N 1
ATOM 2344 C CA . ARG A 1 303 ? 18.584 -4.052 -4.866 1.00 43.50 303 ARG A CA 1
ATOM 2345 C C . ARG A 1 303 ? 20.104 -3.933 -4.699 1.00 43.50 303 ARG A C 1
ATOM 2347 O O . ARG A 1 303 ? 20.725 -3.225 -5.485 1.00 43.50 303 ARG A O 1
ATOM 2354 N N . LEU A 1 304 ? 20.697 -4.580 -3.695 1.00 38.09 304 LEU A N 1
ATOM 2355 C CA . LEU A 1 304 ? 22.112 -4.445 -3.321 1.00 38.09 304 LEU A CA 1
ATOM 2356 C C . LEU A 1 304 ? 23.024 -5.483 -3.978 1.00 38.09 304 LEU A C 1
ATOM 2358 O O . LEU A 1 304 ? 24.238 -5.289 -3.954 1.00 38.09 304 LEU A O 1
ATOM 2362 N N . ASN A 1 305 ? 22.488 -6.549 -4.585 1.00 39.41 305 ASN A N 1
ATOM 2363 C CA . ASN A 1 305 ? 23.313 -7.564 -5.242 1.00 39.41 305 ASN A CA 1
ATOM 2364 C C . ASN A 1 305 ? 22.989 -7.723 -6.746 1.00 39.41 305 ASN A C 1
ATOM 2366 O O . ASN A 1 305 ? 22.260 -8.635 -7.142 1.00 39.41 305 ASN A O 1
ATOM 2370 N N . PRO A 1 306 ? 23.544 -6.850 -7.616 1.00 42.09 306 PRO A N 1
ATOM 2371 C CA . PRO A 1 306 ? 23.349 -6.912 -9.066 1.00 42.09 306 PRO A CA 1
ATOM 2372 C C . PRO A 1 306 ? 24.083 -8.086 -9.737 1.00 42.09 306 PRO A C 1
ATOM 2374 O O . PRO A 1 306 ? 23.846 -8.376 -10.910 1.00 42.09 306 PRO A O 1
ATOM 2377 N N . SER A 1 307 ? 24.954 -8.791 -9.010 1.00 39.09 307 SER A N 1
ATOM 2378 C CA . SER A 1 307 ? 25.743 -9.908 -9.521 1.00 39.09 307 SER A CA 1
ATOM 2379 C C . SER A 1 307 ? 25.361 -11.221 -8.840 1.00 39.09 307 SER A C 1
ATOM 2381 O O . SER A 1 307 ? 25.849 -11.546 -7.766 1.00 39.09 307 SER A O 1
ATOM 2383 N N . GLY A 1 308 ? 24.499 -11.981 -9.518 1.00 43.19 308 GLY A N 1
ATOM 2384 C CA . GLY A 1 308 ? 24.439 -13.442 -9.477 1.00 43.19 308 GLY A CA 1
ATOM 2385 C C . GLY A 1 308 ? 24.585 -14.121 -8.114 1.00 43.19 308 GLY A C 1
ATOM 2386 O O . GLY A 1 308 ? 25.674 -14.554 -7.757 1.00 43.19 308 GLY A O 1
ATOM 2387 N N . TYR A 1 309 ? 23.460 -14.394 -7.452 1.00 35.53 309 TYR A N 1
ATOM 2388 C CA . TYR A 1 309 ? 23.361 -15.565 -6.583 1.00 35.53 309 TYR A CA 1
ATOM 2389 C C . TYR A 1 309 ? 22.319 -16.537 -7.130 1.00 35.53 309 TYR A C 1
ATOM 2391 O O . TYR A 1 309 ? 21.226 -16.172 -7.563 1.00 35.53 309 TYR A O 1
ATOM 2399 N N . GLN A 1 310 ? 22.761 -17.784 -7.242 1.00 40.88 310 GLN A N 1
ATOM 2400 C CA . GLN A 1 310 ? 22.124 -18.868 -7.967 1.00 40.88 310 GLN A CA 1
ATOM 2401 C C . GLN A 1 310 ? 20.754 -19.240 -7.390 1.00 40.88 310 GLN A C 1
ATOM 2403 O O . GLN A 1 310 ? 20.592 -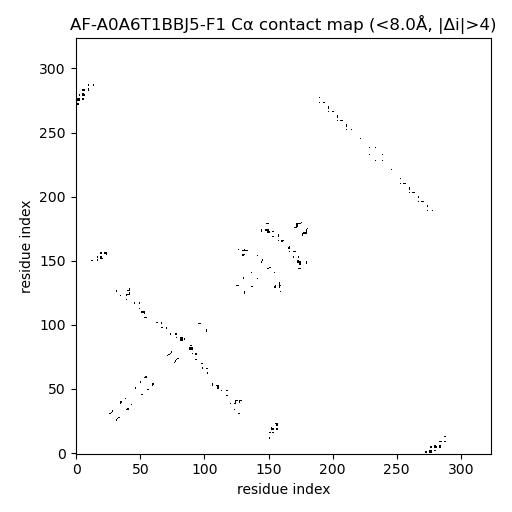19.353 -6.182 1.00 40.88 310 GLN A O 1
ATOM 2408 N N . ARG A 1 311 ? 19.836 -19.537 -8.322 1.00 47.03 311 ARG A N 1
ATOM 2409 C CA . ARG A 1 311 ? 18.542 -20.259 -8.292 1.00 47.03 311 ARG A CA 1
ATOM 2410 C C . ARG A 1 311 ? 18.150 -21.152 -7.094 1.00 47.03 311 ARG A C 1
ATOM 2412 O O . ARG A 1 311 ? 16.983 -21.516 -7.038 1.00 47.03 311 ARG A O 1
ATOM 2419 N N . LYS A 1 312 ? 19.046 -21.545 -6.188 1.00 39.72 312 LYS A N 1
ATOM 2420 C CA . LYS A 1 312 ? 18.785 -22.581 -5.180 1.00 39.72 312 LYS A CA 1
ATOM 2421 C C . LYS A 1 312 ? 17.950 -22.072 -4.000 1.00 39.72 312 LYS A C 1
ATOM 2423 O O . LYS A 1 312 ? 16.923 -22.664 -3.710 1.00 39.72 312 LYS A O 1
ATOM 2428 N N . SER A 1 313 ? 18.280 -20.910 -3.431 1.00 48.06 313 SER A N 1
ATOM 2429 C CA . SER A 1 313 ? 17.481 -20.325 -2.338 1.00 48.06 313 SER A CA 1
ATOM 2430 C C . SER A 1 313 ? 16.060 -19.946 -2.771 1.00 48.06 313 SER A C 1
ATOM 2432 O O . SER A 1 313 ? 15.129 -20.038 -1.980 1.00 48.06 313 SER A O 1
ATOM 2434 N N . LEU A 1 314 ? 15.880 -19.574 -4.044 1.00 41.19 314 LEU A N 1
ATOM 2435 C CA . LEU A 1 314 ? 14.580 -19.227 -4.622 1.00 41.19 314 LEU A CA 1
ATOM 2436 C C . LEU A 1 314 ? 13.682 -20.463 -4.809 1.00 41.19 314 LEU A C 1
ATOM 2438 O O . LEU A 1 314 ? 12.489 -20.401 -4.534 1.00 41.19 314 LEU A O 1
ATOM 2442 N N . GLN A 1 315 ? 14.251 -21.589 -5.254 1.00 44.78 315 GLN A N 1
ATOM 2443 C CA . GLN A 1 315 ? 13.522 -22.859 -5.355 1.00 44.78 315 GLN A CA 1
ATOM 2444 C C . GLN A 1 315 ? 13.180 -23.422 -3.972 1.00 44.78 315 GLN A C 1
ATOM 2446 O O . GLN A 1 315 ? 12.067 -23.905 -3.779 1.00 44.78 315 GLN A O 1
ATOM 2451 N N . ASP A 1 316 ? 14.090 -23.289 -3.007 1.00 47.78 316 ASP A N 1
ATOM 2452 C CA . ASP A 1 316 ? 13.881 -23.757 -1.635 1.00 47.78 316 ASP A CA 1
ATOM 2453 C C . ASP A 1 316 ? 12.806 -22.920 -0.907 1.00 47.78 316 ASP A C 1
ATOM 2455 O O . ASP A 1 316 ? 11.958 -23.472 -0.207 1.00 47.78 316 ASP A O 1
ATOM 2459 N N . ALA A 1 317 ? 12.762 -21.600 -1.135 1.00 44.53 317 ALA A N 1
ATOM 2460 C CA . ALA A 1 317 ? 11.733 -20.719 -0.573 1.00 44.53 317 ALA A CA 1
ATOM 2461 C C . ALA A 1 317 ? 10.344 -20.931 -1.207 1.00 44.53 317 ALA A C 1
ATOM 2463 O O . ALA A 1 317 ? 9.329 -20.864 -0.515 1.00 44.53 317 ALA A O 1
ATOM 2464 N N . MET A 1 318 ? 10.282 -21.225 -2.511 1.00 40.25 318 MET A N 1
ATOM 2465 C CA . MET A 1 318 ? 9.023 -21.571 -3.183 1.00 40.25 318 MET A CA 1
ATOM 2466 C C . MET A 1 318 ? 8.482 -22.931 -2.723 1.00 40.25 318 MET A C 1
ATOM 2468 O O . MET A 1 318 ? 7.286 -23.047 -2.475 1.00 40.25 318 MET A O 1
ATOM 2472 N N . ALA A 1 319 ? 9.353 -23.926 -2.528 1.00 41.81 319 ALA A N 1
ATOM 2473 C CA . ALA A 1 319 ? 8.962 -25.229 -1.994 1.00 41.81 319 ALA A CA 1
ATOM 2474 C C . ALA A 1 319 ? 8.442 -25.139 -0.547 1.00 41.81 319 ALA A C 1
ATOM 2476 O O . ALA A 1 319 ? 7.509 -25.850 -0.185 1.00 41.81 319 ALA A O 1
ATOM 2477 N N . ALA A 1 320 ? 8.999 -24.235 0.268 1.00 40.72 320 ALA A N 1
ATOM 2478 C CA . ALA A 1 320 ? 8.519 -23.996 1.628 1.00 40.72 320 ALA A CA 1
ATOM 2479 C C . ALA A 1 320 ? 7.094 -23.408 1.649 1.00 40.72 320 ALA A C 1
ATOM 2481 O O . ALA A 1 320 ? 6.266 -23.859 2.436 1.00 40.72 320 ALA A O 1
ATOM 2482 N N . LEU A 1 321 ? 6.787 -22.473 0.742 1.00 37.31 321 LEU A N 1
ATOM 2483 C CA . LEU A 1 321 ? 5.465 -21.840 0.622 1.00 37.31 321 LEU A CA 1
ATOM 2484 C C . LEU A 1 321 ? 4.381 -22.756 0.036 1.00 37.31 321 LEU A C 1
ATOM 2486 O O . LEU A 1 321 ? 3.202 -22.528 0.277 1.00 37.31 321 LEU A O 1
ATOM 2490 N N . GLU A 1 322 ? 4.752 -23.777 -0.735 1.00 36.50 322 GLU A N 1
ATOM 2491 C CA . GLU A 1 322 ? 3.812 -24.806 -1.208 1.00 36.50 322 GLU A CA 1
ATOM 2492 C C . GLU A 1 322 ? 3.515 -25.870 -0.134 1.00 36.50 322 GLU A C 1
ATOM 2494 O O . GLU A 1 322 ? 2.599 -26.675 -0.298 1.00 36.50 322 GLU A O 1
ATOM 2499 N N . SER A 1 323 ? 4.277 -25.873 0.967 1.00 37.56 323 SER A N 1
ATOM 2500 C C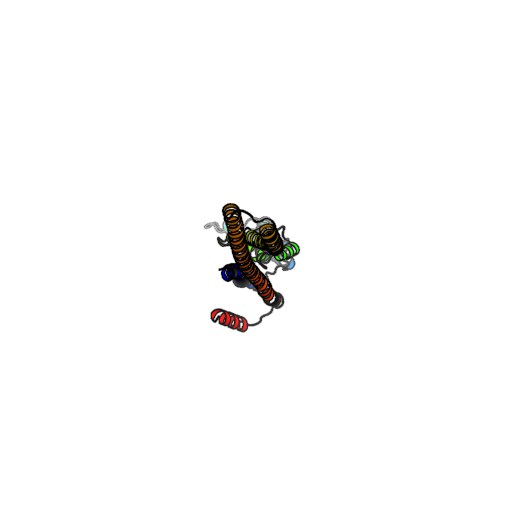A . SER A 1 323 ? 4.193 -26.867 2.048 1.00 37.56 323 SER A CA 1
ATOM 2501 C C . SER A 1 323 ? 3.564 -26.372 3.362 1.00 37.56 323 SER A C 1
ATOM 2503 O O . SER A 1 323 ? 3.462 -27.155 4.308 1.00 37.56 323 SER A O 1
ATOM 2505 N N . SER A 1 324 ? 3.128 -25.109 3.418 1.00 36.19 324 SER A N 1
ATOM 2506 C CA . SER A 1 324 ? 2.448 -24.451 4.550 1.00 36.19 324 SER A CA 1
ATOM 2507 C C . SER A 1 324 ? 1.063 -23.957 4.157 1.00 36.19 324 SER A C 1
ATOM 2509 O O . SER A 1 324 ? 0.119 -24.154 4.951 1.00 36.19 324 SER A O 1
#

Organism: NCBI:txid311494

Foldseek 3Di:
DLLVVLVVLLCVLVVVLVVLVVLVVCCCVVAVVVCVVVVLELPDDCCVVFPLFPCPDPCLVVVLVVLVVLLCCLVPPVVVVQVVDPPDRPNVVSVCDDSVVNSVVVRVVVNVVSVVVVVVSVVSSLLNPLQAPPVPDDPVNLVVFVVLPARPSLNSNLNVCVVPPCNVVSQLRTRVHVSSVVVVVVVVVLVVLVVVLVVLVVVLVVLVVVLVVVVVVLVVVVVVVVVVCVVPVDDPVVVVVVVVVNVVVVVVSVVSVVVSVVSVVVSVVSVVSSVVSVVSNVVSVVVSVVVVVVVVVVVCVVVVDPDDDDPPVVVVVVVVVVVD

Sequence (324 aa):
EASEADKSVQELILAVSALTTKMWLYFEDAALKPMRRHGITLDLDLNPYFFDDVKQLGEAGMLEKAVDGLDAFCTNEALPAFRAVKKLDLTPLCATGDSPSMKSSVYDEINQRVSEVKGLITQAKSWMDPFKGQPSITKADVDEYVKQGEIEGLRAIIGVYQKSRFYQYLQGWKKDGEYLELIAMLKTHMNTLDEELKTWKAELAKLKELIVVAATAREDAEKSLKEAQEAKGLSEEAQAKLAKGVAALHEERARAETDLANLLAKLDAASKALEAAKEALQKSFVVGTTGSSELETMIKETRLNPSGYQRKSLQDAMAALESS

Radius of gyration: 43.7 Å; Cα contacts (8 Å, |Δi|>4): 159; chains: 1; bounding box: 92×42×150 Å

Solvent-accessible surface area (backbone atoms only — not comparable to full-atom values): 18161 Å² total; per-residue (Å²): 106,68,70,48,58,47,51,48,56,46,53,45,54,50,51,50,44,52,46,48,47,51,53,44,52,48,47,38,63,73,48,51,48,57,37,44,76,72,65,50,44,80,83,60,74,57,65,91,79,50,70,96,52,65,77,76,42,83,62,37,62,55,53,52,50,52,44,46,49,51,47,49,41,32,66,74,50,46,46,61,54,32,70,69,44,88,88,56,89,52,57,70,82,61,67,73,69,55,49,70,60,46,53,47,53,54,50,51,53,51,50,51,51,51,52,52,50,54,48,52,50,53,55,56,32,47,72,68,43,59,44,34,94,38,94,88,62,50,71,68,55,51,56,53,30,38,75,74,67,19,57,78,68,43,62,46,41,51,40,73,40,61,87,43,86,65,35,65,64,57,49,27,45,36,72,96,11,66,54,52,51,52,53,50,50,52,52,51,54,53,52,51,54,49,56,49,50,54,49,52,53,54,49,51,53,52,50,55,51,50,52,52,52,52,50,51,58,43,54,53,47,53,50,54,46,52,56,52,44,70,75,61,71,65,54,70,71,61,51,53,55,49,52,52,51,54,50,53,50,52,51,52,50,55,47,53,55,50,51,50,52,53,49,53,52,52,48,53,52,51,51,51,51,50,50,52,42,48,54,43,50,50,58,50,56,60,60,66,55,60,54,49,58,59,49,50,46,50,55,45,52,64,69,72,50,90,72,84,79,73,71,59,66,61,52,54,53,51,52,52,66,77,71,112